Protein AF-A0A7Y3I8P6-F1 (afdb_monomer)

Radius of gyration: 27.83 Å; Cα contacts (8 Å, |Δi|>4): 778; chains: 1; bounding box: 72×34×76 Å

Mean predicted aligned error: 14.12 Å

Solvent-accessible surface area (backbone atoms only — not comparable to full-atom values): 17319 Å² total; per-residue (Å²): 101,71,88,60,53,50,43,43,25,31,32,51,58,46,91,89,56,53,32,40,44,31,41,36,48,46,36,43,28,26,21,22,18,49,45,28,52,56,97,85,56,87,64,34,74,38,82,37,80,82,54,58,78,80,55,34,22,26,47,80,53,64,30,50,43,81,100,54,92,52,64,43,45,94,63,58,51,49,41,100,84,72,44,62,17,52,24,13,37,41,33,40,37,58,44,74,33,79,91,49,99,49,88,66,30,22,27,37,27,40,26,45,51,52,45,76,68,46,82,74,45,65,44,27,31,68,32,92,86,72,52,55,37,36,45,45,22,27,76,42,79,46,102,88,48,76,69,40,81,38,71,60,58,72,90,67,50,70,36,34,60,88,39,77,66,36,47,49,38,38,29,38,33,43,31,38,22,41,45,77,77,51,70,72,95,72,43,49,77,49,78,51,73,47,80,44,57,25,76,39,37,57,66,77,70,68,72,72,56,71,77,79,39,51,42,84,46,64,37,46,51,47,50,45,57,51,98,86,66,50,40,27,34,41,36,42,44,56,69,35,58,23,52,92,36,82,83,50,49,49,50,28,35,43,29,32,50,29,50,60,89,81,45,93,61,72,68,71,74,69,48,75,45,56,52,94,77,61,60,62,50,76,44,68,90,52,58,65,73,39,45,34,34,40,37,41,24,37,21,34,79,51,94,57,61,18,62,67,31,62,29,60,77,23,63,29,98

Structure (mmCIF, N/CA/C/O backbone):
data_AF-A0A7Y3I8P6-F1
#
_entry.id   AF-A0A7Y3I8P6-F1
#
loop_
_atom_site.group_PDB
_atom_site.id
_atom_site.type_symbol
_atom_site.label_atom_id
_atom_site.label_alt_id
_atom_site.label_comp_id
_atom_site.label_asym_id
_atom_site.label_entity_id
_atom_site.label_seq_id
_atom_site.pdbx_PDB_ins_code
_atom_site.Cartn_x
_atom_site.Cartn_y
_atom_site.Cartn_z
_atom_site.occupancy
_atom_site.B_iso_or_equiv
_atom_site.auth_seq_id
_atom_site.auth_comp_id
_atom_site.auth_asym_id
_atom_site.auth_atom_id
_atom_site.pdbx_PDB_model_num
ATOM 1 N N . MET A 1 1 ? 8.654 -12.203 -9.891 1.00 77.62 1 MET A N 1
ATOM 2 C CA . MET A 1 1 ? 9.376 -11.298 -8.977 1.00 77.62 1 MET A CA 1
ATOM 3 C C . MET A 1 1 ? 8.507 -10.106 -8.608 1.00 77.62 1 MET A C 1
ATOM 5 O O . MET A 1 1 ? 7.998 -10.125 -7.506 1.00 77.62 1 MET A O 1
ATOM 9 N N . LEU A 1 2 ? 8.182 -9.170 -9.516 1.00 85.75 2 LEU A N 1
ATOM 10 C CA . LEU A 1 2 ? 7.260 -8.051 -9.206 1.00 85.75 2 LEU A CA 1
ATOM 11 C C . LEU A 1 2 ? 5.937 -8.500 -8.553 1.00 85.75 2 LEU A C 1
ATOM 13 O O . LEU A 1 2 ? 5.559 -7.991 -7.506 1.00 85.75 2 LEU A O 1
ATOM 17 N N . ASP A 1 3 ? 5.272 -9.501 -9.135 1.00 83.19 3 ASP A N 1
ATOM 18 C CA . ASP A 1 3 ? 4.010 -10.064 -8.622 1.00 83.19 3 ASP A CA 1
ATOM 19 C C . ASP A 1 3 ? 4.142 -10.887 -7.331 1.00 83.19 3 ASP A C 1
ATOM 21 O O . ASP A 1 3 ? 3.139 -11.359 -6.798 1.00 83.19 3 ASP A O 1
ATOM 25 N N . THR A 1 4 ? 5.370 -11.093 -6.865 1.00 85.56 4 THR A N 1
ATOM 26 C CA . THR A 1 4 ? 5.702 -11.831 -5.645 1.00 85.56 4 THR A CA 1
ATOM 27 C C . THR A 1 4 ? 6.079 -10.853 -4.537 1.00 85.56 4 THR A C 1
ATOM 29 O O . THR A 1 4 ? 5.504 -10.923 -3.458 1.00 85.56 4 THR A O 1
ATOM 32 N N . ASP A 1 5 ? 6.963 -9.898 -4.834 1.00 92.19 5 ASP A N 1
ATOM 33 C CA . ASP A 1 5 ? 7.516 -8.959 -3.857 1.00 92.19 5 ASP A CA 1
ATOM 34 C C . ASP A 1 5 ? 6.556 -7.796 -3.562 1.00 92.19 5 ASP A C 1
ATOM 36 O O . ASP A 1 5 ? 6.336 -7.447 -2.413 1.00 92.19 5 ASP A O 1
ATOM 40 N N . ILE A 1 6 ? 5.937 -7.174 -4.575 1.00 93.19 6 ILE A N 1
ATOM 41 C CA . ILE A 1 6 ? 5.072 -5.995 -4.349 1.00 93.19 6 ILE A CA 1
ATOM 42 C C . ILE A 1 6 ? 3.898 -6.292 -3.400 1.00 93.19 6 ILE A C 1
ATOM 44 O O . ILE A 1 6 ? 3.569 -5.430 -2.585 1.00 93.19 6 ILE A O 1
ATOM 48 N N . PRO A 1 7 ? 3.244 -7.470 -3.450 1.00 90.00 7 PRO A N 1
ATOM 49 C CA . PRO A 1 7 ? 2.211 -7.807 -2.477 1.00 90.00 7 PRO A CA 1
ATOM 50 C C . PRO A 1 7 ? 2.677 -7.838 -1.016 1.00 90.00 7 PRO A C 1
ATOM 52 O O . PRO A 1 7 ? 1.816 -7.722 -0.143 1.00 90.00 7 PRO A O 1
ATOM 55 N N . THR A 1 8 ? 3.979 -7.996 -0.740 1.00 88.31 8 THR A N 1
ATOM 56 C CA . THR A 1 8 ? 4.518 -8.014 0.631 1.00 88.31 8 THR A CA 1
ATOM 57 C C . THR A 1 8 ? 4.741 -6.617 1.191 1.00 88.31 8 THR A C 1
ATOM 59 O O . THR A 1 8 ? 4.765 -6.477 2.410 1.00 88.31 8 THR A O 1
ATOM 62 N N . LEU A 1 9 ? 4.819 -5.590 0.332 1.00 91.44 9 LEU A N 1
ATOM 63 C CA . LEU A 1 9 ? 4.997 -4.182 0.698 1.00 91.44 9 LEU A CA 1
ATOM 64 C C . LEU A 1 9 ? 4.243 -3.826 1.966 1.00 91.44 9 LEU A C 1
ATOM 66 O O . LEU A 1 9 ? 3.017 -3.858 1.951 1.00 91.44 9 LEU A O 1
ATOM 70 N N . GLY A 1 10 ? 4.967 -3.419 3.007 1.00 87.31 10 GLY A N 1
ATOM 71 C CA . GLY A 1 10 ? 4.408 -3.068 4.307 1.00 87.31 10 GLY A CA 1
ATOM 72 C C . GLY A 1 10 ? 4.400 -4.196 5.343 1.00 87.31 10 GLY A C 1
ATOM 73 O O . GLY A 1 10 ? 3.884 -3.988 6.438 1.00 87.31 10 GLY A O 1
ATOM 74 N N . SER A 1 11 ? 4.955 -5.373 5.041 1.00 86.81 11 SER A N 1
ATOM 75 C CA . SER A 1 11 ? 5.190 -6.430 6.033 1.00 86.81 11 SER A CA 1
ATOM 76 C C . SER A 1 11 ? 6.356 -6.083 6.962 1.00 86.81 11 SER A C 1
ATOM 78 O O . SER A 1 11 ? 7.333 -5.470 6.534 1.00 86.81 11 SER A O 1
ATOM 80 N N . GLY A 1 12 ? 6.251 -6.482 8.235 1.00 80.06 12 GLY A N 1
ATOM 81 C CA . GLY A 1 12 ? 7.347 -6.400 9.213 1.00 80.06 12 GLY A CA 1
ATOM 82 C C . GLY A 1 12 ? 7.867 -4.988 9.514 1.00 80.06 12 GLY A C 1
ATOM 83 O O . GLY A 1 12 ? 8.986 -4.832 9.996 1.00 80.06 12 GLY A O 1
ATOM 84 N N . LEU A 1 13 ? 7.082 -3.944 9.230 1.00 86.25 13 LEU A N 1
ATOM 85 C CA . LEU A 1 13 ? 7.485 -2.562 9.496 1.00 86.25 13 LEU A CA 1
ATOM 86 C C . LEU A 1 13 ? 7.521 -2.264 11.000 1.00 86.25 13 LEU A C 1
ATOM 88 O O . LEU A 1 13 ? 6.612 -2.638 11.743 1.00 86.25 13 LEU A O 1
ATOM 92 N N . VAL A 1 14 ? 8.527 -1.505 11.435 1.00 82.06 14 VAL A N 1
ATOM 93 C CA . VAL A 1 14 ? 8.534 -0.892 12.776 1.00 82.06 14 VAL A CA 1
ATOM 94 C C . VAL A 1 14 ? 7.717 0.411 12.786 1.00 82.06 14 VAL A C 1
ATOM 96 O O . VAL A 1 14 ? 7.446 0.969 11.715 1.00 82.06 14 VAL A O 1
ATOM 99 N N . PRO A 1 15 ? 7.335 0.950 13.965 1.00 81.44 15 PRO A N 1
ATOM 100 C CA . PRO A 1 15 ? 6.605 2.212 14.040 1.00 81.44 15 PRO A CA 1
ATOM 101 C C . PRO A 1 15 ? 7.266 3.328 13.221 1.00 81.44 15 PRO A C 1
ATOM 103 O O . PRO A 1 15 ? 8.484 3.501 13.236 1.00 81.44 15 PRO A O 1
ATOM 106 N N . ASN A 1 16 ? 6.439 4.095 12.508 1.00 80.81 16 ASN A N 1
ATOM 107 C CA . ASN A 1 16 ? 6.818 5.187 11.601 1.00 80.81 16 ASN A CA 1
ATOM 108 C C . ASN A 1 16 ? 7.583 4.793 10.325 1.00 80.81 16 ASN A C 1
ATOM 110 O O . ASN A 1 16 ? 7.679 5.632 9.420 1.00 80.81 16 ASN A O 1
ATOM 114 N N . GLN A 1 17 ? 8.057 3.552 10.175 1.00 87.81 17 GLN A N 1
ATOM 115 C CA . GLN A 1 17 ? 8.656 3.108 8.916 1.00 87.81 17 GLN A CA 1
ATOM 116 C C . GLN A 1 17 ? 7.582 3.121 7.808 1.00 87.81 17 GLN A C 1
ATOM 118 O O . GLN A 1 17 ? 6.479 2.612 8.011 1.00 87.81 17 GLN A O 1
ATOM 123 N N . PRO A 1 18 ? 7.822 3.773 6.656 1.00 89.12 18 PRO A N 1
ATOM 124 C CA . PRO A 1 18 ? 6.827 3.857 5.589 1.00 89.12 18 PRO A CA 1
ATOM 125 C C . PRO A 1 18 ? 6.776 2.567 4.769 1.00 89.12 18 PRO A C 1
ATOM 127 O O . PRO A 1 18 ? 7.821 2.008 4.454 1.00 89.12 18 PRO A O 1
ATOM 130 N N . GLY A 1 19 ? 5.582 2.149 4.338 1.00 92.12 19 GLY A N 1
ATOM 131 C CA . GLY A 1 19 ? 5.442 1.068 3.356 1.00 92.12 19 GLY A CA 1
ATOM 132 C C . GLY A 1 19 ? 5.966 1.478 1.980 1.00 92.12 19 GLY A C 1
ATOM 133 O O . GLY A 1 19 ? 6.832 0.812 1.430 1.00 92.12 19 GLY A O 1
ATOM 134 N N . VAL A 1 20 ? 5.508 2.610 1.439 1.00 94.25 20 VAL A N 1
ATOM 135 C CA . VAL A 1 20 ? 6.032 3.176 0.183 1.00 94.25 20 VAL A CA 1
ATOM 136 C C . VAL A 1 20 ? 7.160 4.162 0.487 1.00 94.25 20 VAL A C 1
ATOM 138 O O . VAL A 1 20 ? 6.966 5.120 1.232 1.00 94.25 20 VAL A O 1
ATOM 141 N N . VAL A 1 21 ? 8.327 3.961 -0.127 1.00 95.81 21 VAL A N 1
ATOM 142 C CA . VAL A 1 21 ? 9.485 4.863 -0.015 1.00 95.81 21 VAL A CA 1
ATOM 143 C C . VAL A 1 21 ? 9.524 5.860 -1.170 1.00 95.81 21 VAL A C 1
ATOM 145 O O . VAL A 1 21 ? 9.781 7.044 -0.952 1.00 95.81 21 VAL A O 1
ATOM 148 N N . TYR A 1 22 ? 9.266 5.394 -2.393 1.00 97.62 22 TYR A N 1
ATOM 149 C CA . TYR A 1 22 ? 9.265 6.221 -3.598 1.00 97.62 22 TYR A CA 1
ATOM 150 C C . TYR A 1 22 ? 8.375 5.609 -4.683 1.00 97.62 22 TYR A C 1
ATOM 152 O O . TYR A 1 22 ? 8.407 4.400 -4.894 1.00 97.62 22 TYR A O 1
ATOM 160 N N . ALA A 1 23 ? 7.611 6.427 -5.399 1.00 97.44 23 ALA A N 1
ATOM 161 C CA . ALA A 1 23 ? 6.731 5.996 -6.480 1.00 97.44 23 ALA A CA 1
ATOM 162 C C . ALA A 1 23 ? 6.770 6.997 -7.642 1.00 97.44 23 ALA A C 1
ATOM 164 O O . ALA A 1 23 ? 6.470 8.177 -7.469 1.00 97.44 23 ALA A O 1
ATOM 165 N N . ALA A 1 24 ? 7.128 6.519 -8.833 1.00 97.56 24 ALA A N 1
ATOM 166 C CA . ALA A 1 24 ? 7.215 7.288 -10.071 1.00 97.56 24 ALA A CA 1
ATOM 167 C C . ALA A 1 24 ? 6.945 6.403 -11.299 1.00 97.56 24 ALA A C 1
ATOM 169 O O . ALA A 1 24 ? 6.966 5.178 -11.208 1.00 97.56 24 ALA A O 1
ATOM 170 N N . ASP A 1 25 ? 6.759 7.022 -12.465 1.00 96.06 25 ASP A N 1
ATOM 171 C CA . ASP A 1 25 ? 6.370 6.366 -13.727 1.00 96.06 25 ASP A CA 1
ATOM 172 C C . ASP A 1 25 ? 7.245 5.173 -14.158 1.00 96.06 25 ASP A C 1
ATOM 174 O O . ASP A 1 25 ? 6.809 4.330 -14.947 1.00 96.06 25 ASP A O 1
ATOM 178 N N . SER A 1 26 ? 8.483 5.095 -13.669 1.00 96.06 26 SER A N 1
ATOM 179 C CA . SER A 1 26 ? 9.441 4.026 -13.969 1.00 96.06 26 SER A CA 1
ATOM 180 C C . SER A 1 26 ? 10.081 3.398 -12.733 1.00 96.06 26 SER A C 1
ATOM 182 O O . SER A 1 26 ? 10.931 2.526 -12.894 1.00 96.06 26 SER A O 1
ATOM 184 N N . THR A 1 27 ? 9.717 3.827 -11.523 1.00 96.69 27 THR A N 1
ATOM 185 C CA . THR A 1 27 ? 10.412 3.429 -10.292 1.00 96.69 27 THR A CA 1
ATOM 186 C C . THR A 1 27 ? 9.428 3.244 -9.147 1.00 96.69 27 THR A C 1
ATOM 188 O O . THR A 1 27 ? 8.595 4.109 -8.888 1.00 96.69 27 THR A O 1
ATOM 191 N N . LEU A 1 28 ? 9.579 2.149 -8.408 1.00 97.69 28 LEU A N 1
ATOM 192 C CA . LEU A 1 28 ? 8.892 1.904 -7.146 1.00 97.69 28 LEU A CA 1
ATOM 193 C C . LEU A 1 28 ? 9.916 1.413 -6.124 1.00 97.69 28 LEU A C 1
ATOM 195 O O . LEU A 1 28 ? 10.565 0.397 -6.358 1.00 97.69 28 LEU A O 1
ATOM 199 N N . ALA A 1 29 ? 10.034 2.115 -5.002 1.00 97.69 29 ALA A N 1
ATOM 200 C CA . ALA A 1 29 ? 10.783 1.690 -3.828 1.00 97.69 29 ALA A CA 1
ATOM 201 C C . ALA A 1 29 ? 9.837 1.575 -2.632 1.00 97.69 29 ALA A C 1
ATOM 203 O O . ALA A 1 29 ? 8.977 2.437 -2.422 1.00 97.69 29 ALA A O 1
ATOM 204 N N . PHE A 1 30 ? 9.986 0.518 -1.847 1.00 96.69 30 PHE A N 1
ATOM 205 C CA . PHE A 1 30 ? 9.100 0.205 -0.736 1.00 96.69 30 PHE A CA 1
ATOM 206 C C . PHE A 1 30 ? 9.815 -0.603 0.342 1.00 96.69 30 PHE A C 1
ATOM 208 O O . PHE A 1 30 ? 10.815 -1.250 0.053 1.00 96.69 30 PHE A O 1
ATOM 215 N N . ASN A 1 31 ? 9.301 -0.569 1.569 1.00 95.56 31 ASN A N 1
ATOM 216 C CA . ASN A 1 31 ? 9.805 -1.406 2.650 1.00 95.56 31 ASN A CA 1
ATOM 217 C C . ASN A 1 31 ? 8.948 -2.657 2.815 1.00 95.56 31 ASN A C 1
ATOM 219 O O . ASN A 1 31 ? 7.714 -2.590 2.780 1.00 95.56 31 ASN A O 1
ATOM 223 N N . ALA A 1 32 ? 9.614 -3.781 3.025 1.00 93.00 32 ALA A N 1
ATOM 224 C CA . ALA A 1 32 ? 9.008 -5.028 3.457 1.00 93.00 32 ALA A CA 1
ATOM 225 C C . ALA A 1 32 ? 10.085 -5.880 4.119 1.00 93.00 32 ALA A C 1
ATOM 227 O O . ALA A 1 32 ? 11.208 -5.911 3.634 1.00 93.00 32 ALA A O 1
ATOM 228 N N . ASP A 1 33 ? 9.716 -6.589 5.175 1.00 89.00 33 ASP A N 1
ATOM 229 C CA . ASP A 1 33 ? 10.487 -7.722 5.682 1.00 89.00 33 ASP A CA 1
ATOM 230 C C . ASP A 1 33 ? 10.238 -8.914 4.746 1.00 89.00 33 ASP A C 1
ATOM 232 O O . ASP A 1 33 ? 9.262 -9.658 4.904 1.00 89.00 33 ASP A O 1
ATOM 236 N N . LEU A 1 34 ? 11.006 -8.981 3.653 1.00 89.19 34 LEU A N 1
ATOM 237 C CA . LEU A 1 34 ? 10.799 -9.959 2.584 1.00 89.19 34 LEU A CA 1
ATOM 238 C C . LEU A 1 34 ? 11.676 -11.188 2.795 1.00 89.19 34 LEU A C 1
ATOM 240 O O . LEU A 1 34 ? 11.170 -12.300 2.638 1.00 89.19 34 LEU A O 1
ATOM 244 N N . VAL A 1 35 ? 12.965 -10.997 3.075 1.00 86.50 35 VAL A N 1
ATOM 245 C CA . VAL A 1 35 ? 13.925 -12.091 3.240 1.00 86.50 35 VAL A CA 1
ATOM 246 C C . VAL A 1 35 ? 14.708 -11.927 4.534 1.00 86.50 35 VAL A C 1
ATOM 248 O O . VAL A 1 35 ? 15.296 -10.880 4.778 1.00 86.50 35 VAL A O 1
ATOM 251 N N . THR A 1 36 ? 14.831 -13.012 5.294 1.00 83.88 36 THR A N 1
ATOM 252 C CA . THR A 1 36 ? 15.694 -13.083 6.474 1.00 83.88 36 THR A CA 1
ATOM 253 C C . THR A 1 36 ? 16.714 -14.212 6.362 1.00 83.88 36 THR A C 1
ATOM 255 O O . THR A 1 36 ? 16.426 -15.285 5.827 1.00 83.88 36 THR A O 1
ATOM 258 N N . ASN A 1 37 ? 17.913 -13.986 6.903 1.00 81.31 37 ASN A N 1
ATOM 259 C CA . ASN A 1 37 ? 18.928 -15.023 7.131 1.00 81.31 37 ASN A CA 1
ATOM 260 C C . ASN A 1 37 ? 19.035 -15.416 8.616 1.00 81.31 37 ASN A C 1
ATOM 262 O O . ASN A 1 37 ? 19.878 -16.232 8.996 1.00 81.31 37 ASN A O 1
ATOM 266 N N . ALA A 1 38 ? 18.186 -14.840 9.474 1.00 76.62 38 ALA A N 1
ATOM 267 C CA . ALA A 1 38 ? 18.172 -15.107 10.902 1.00 76.62 38 ALA A CA 1
ATOM 268 C C . ALA A 1 38 ? 17.206 -16.253 11.235 1.00 76.62 38 ALA A C 1
ATOM 270 O O . ALA A 1 38 ? 16.040 -16.246 10.855 1.00 76.62 38 ALA A O 1
ATOM 271 N N . LEU A 1 39 ? 17.673 -17.234 12.014 1.00 63.50 39 LEU A N 1
ATOM 272 C CA . LEU A 1 39 ? 16.879 -18.415 12.397 1.00 63.50 39 LEU A CA 1
ATOM 273 C C . LEU A 1 39 ? 15.616 -18.108 13.228 1.00 63.50 39 LEU A C 1
ATOM 275 O O . LEU A 1 39 ? 14.759 -18.976 13.352 1.00 63.50 39 LEU A O 1
ATOM 279 N N . ASN A 1 40 ? 15.510 -16.914 13.817 1.00 65.62 40 ASN A N 1
ATOM 280 C CA . ASN A 1 40 ? 14.448 -16.536 14.757 1.00 65.62 40 ASN A CA 1
ATOM 281 C C . ASN A 1 40 ? 13.692 -15.276 14.315 1.00 65.62 40 ASN A C 1
ATOM 283 O O . ASN A 1 40 ? 13.290 -14.475 15.159 1.00 65.62 40 ASN A O 1
ATOM 287 N N . ASP A 1 41 ? 13.521 -15.091 13.012 1.00 65.25 41 ASP A N 1
ATOM 288 C CA . ASP A 1 41 ? 12.768 -13.974 12.453 1.00 65.25 41 ASP A CA 1
ATOM 289 C C . ASP A 1 41 ? 11.466 -14.471 11.795 1.00 65.25 41 ASP A C 1
ATOM 291 O O . ASP A 1 41 ? 11.432 -14.771 10.602 1.00 65.25 41 ASP A O 1
ATOM 295 N N . PRO A 1 42 ? 10.391 -14.661 12.586 1.00 64.75 42 PRO A N 1
ATOM 296 C CA . PRO A 1 42 ? 9.153 -15.273 12.109 1.00 64.75 42 PRO A CA 1
ATOM 297 C C . PRO A 1 42 ? 8.279 -14.323 11.278 1.00 64.75 42 PRO A C 1
ATOM 299 O O . PRO A 1 42 ? 7.231 -14.751 10.795 1.00 64.75 42 PRO A O 1
ATOM 302 N N . PHE A 1 43 ? 8.647 -13.043 11.177 1.00 69.12 43 PHE A N 1
ATOM 303 C CA . PHE A 1 43 ? 7.852 -12.021 10.494 1.00 69.12 43 PHE A CA 1
ATOM 304 C C . PHE A 1 43 ? 8.256 -11.833 9.030 1.00 69.12 43 PHE A C 1
ATOM 306 O O . PHE A 1 43 ? 7.452 -11.314 8.248 1.00 69.12 43 PHE A O 1
ATOM 313 N N . SER A 1 44 ? 9.435 -12.334 8.659 1.00 69.94 44 SER A N 1
ATOM 314 C CA . SER A 1 44 ? 9.898 -12.350 7.282 1.00 69.94 44 SER A CA 1
ATOM 315 C C . SER A 1 44 ? 9.080 -13.286 6.404 1.00 69.94 44 SER A C 1
ATOM 317 O O . SER A 1 44 ? 8.626 -14.354 6.826 1.00 69.94 44 SER A O 1
ATOM 319 N N . VAL A 1 45 ? 8.895 -12.897 5.144 1.00 77.94 45 VAL A N 1
ATOM 320 C CA . VAL A 1 45 ? 8.124 -13.697 4.182 1.00 77.94 45 VAL A CA 1
ATOM 321 C C . VAL A 1 45 ? 8.903 -14.935 3.731 1.00 77.94 45 VAL A C 1
ATOM 323 O O . VAL A 1 45 ? 8.305 -15.995 3.522 1.00 77.94 45 VAL A O 1
ATOM 326 N N . TYR A 1 46 ? 10.224 -14.822 3.588 1.00 82.19 46 TYR A N 1
ATOM 327 C CA . TYR A 1 46 ? 11.105 -15.889 3.129 1.00 82.19 46 TYR A CA 1
ATOM 328 C C . TYR A 1 46 ? 12.330 -16.032 4.031 1.00 82.19 46 TYR A C 1
ATOM 330 O O . TYR A 1 46 ? 12.895 -15.054 4.506 1.00 82.19 46 TYR A O 1
ATOM 338 N N . PHE A 1 47 ? 12.783 -17.271 4.204 1.00 83.75 47 PHE A N 1
ATOM 339 C CA . PHE A 1 47 ? 14.049 -17.575 4.860 1.00 83.75 47 PHE A CA 1
ATOM 340 C C . PHE A 1 47 ? 15.083 -17.991 3.812 1.00 83.75 47 PHE A C 1
ATOM 342 O O . PHE A 1 47 ? 14.870 -18.971 3.094 1.00 83.75 47 PHE A O 1
ATOM 349 N N . ASP A 1 48 ? 16.194 -17.263 3.748 1.00 83.56 48 ASP A N 1
ATOM 350 C CA . ASP A 1 48 ? 17.358 -17.578 2.922 1.00 83.56 48 ASP A CA 1
ATOM 351 C C . ASP A 1 48 ? 18.631 -17.442 3.778 1.00 83.56 48 ASP A C 1
ATOM 353 O O . ASP A 1 48 ? 19.054 -16.323 4.082 1.00 83.56 48 ASP A O 1
ATOM 357 N N . PRO A 1 49 ? 19.259 -18.560 4.192 1.00 84.69 49 PRO A N 1
ATOM 358 C CA . PRO A 1 49 ? 20.445 -18.522 5.043 1.00 84.69 49 PRO A CA 1
ATOM 359 C C . PRO A 1 49 ? 21.663 -17.886 4.356 1.00 84.69 49 PRO A C 1
ATOM 361 O O . PRO A 1 49 ? 22.592 -17.474 5.051 1.00 84.69 49 PRO A O 1
ATOM 364 N N . ASP A 1 50 ? 21.660 -17.788 3.023 1.00 88.19 50 ASP A N 1
ATOM 365 C CA . ASP A 1 50 ? 22.752 -17.223 2.232 1.00 88.19 50 ASP A CA 1
ATOM 366 C C . ASP A 1 50 ? 22.507 -15.744 1.867 1.00 88.19 50 ASP A C 1
ATOM 368 O O . ASP A 1 50 ? 23.365 -15.107 1.244 1.00 88.19 50 ASP A O 1
ATOM 372 N N . ALA A 1 51 ? 21.369 -15.161 2.274 1.00 86.06 51 ALA A N 1
ATOM 373 C CA . ALA A 1 51 ? 21.064 -13.762 1.994 1.00 86.06 51 ALA A CA 1
ATOM 374 C C . ALA A 1 51 ? 22.098 -12.822 2.652 1.00 86.06 51 ALA A C 1
ATOM 376 O O . ALA A 1 51 ? 22.423 -12.976 3.838 1.00 86.06 51 ALA A O 1
ATOM 377 N N . PRO A 1 52 ? 22.620 -11.809 1.932 1.00 88.38 52 PRO A N 1
ATOM 378 C CA . PRO A 1 52 ? 23.592 -10.879 2.496 1.00 88.38 52 PRO A CA 1
ATOM 379 C C . PRO A 1 52 ? 23.024 -10.115 3.697 1.00 88.38 52 PRO A C 1
ATOM 381 O O . PRO A 1 52 ? 21.961 -9.508 3.607 1.00 88.38 52 PRO A O 1
ATOM 384 N N . THR A 1 53 ? 23.771 -10.036 4.803 1.00 83.56 53 THR A N 1
ATOM 385 C CA . THR A 1 53 ? 23.320 -9.362 6.040 1.00 83.56 53 THR A CA 1
ATOM 386 C C . THR A 1 53 ? 22.887 -7.904 5.823 1.00 83.56 53 THR A C 1
ATOM 388 O O . THR A 1 53 ? 21.987 -7.416 6.496 1.00 83.56 53 THR A O 1
ATOM 391 N N . GLY A 1 54 ? 23.490 -7.201 4.858 1.00 84.94 54 GLY A N 1
ATOM 392 C CA . GLY A 1 54 ? 23.117 -5.824 4.508 1.00 84.94 54 GLY A CA 1
ATOM 393 C C . GLY A 1 54 ? 21.829 -5.680 3.686 1.00 84.94 54 GLY A C 1
ATOM 394 O O . GLY A 1 54 ? 21.491 -4.559 3.317 1.00 84.94 54 GLY A O 1
ATOM 395 N N . GLN A 1 55 ? 21.143 -6.779 3.358 1.00 89.44 55 GLN A N 1
ATOM 396 C CA . GLN A 1 55 ? 19.936 -6.810 2.520 1.00 89.44 55 GLN A CA 1
ATOM 397 C C . GLN A 1 55 ? 18.706 -7.404 3.225 1.00 89.44 55 GLN A C 1
ATOM 399 O O . GLN A 1 55 ? 17.654 -7.471 2.607 1.00 89.44 55 GLN A O 1
ATOM 404 N N . VAL A 1 56 ? 18.833 -7.801 4.492 1.00 90.06 56 VAL A N 1
ATOM 405 C CA . VAL A 1 56 ? 17.759 -8.423 5.302 1.00 90.06 56 VAL A CA 1
ATOM 406 C C . VAL A 1 56 ? 17.305 -7.527 6.464 1.00 90.06 56 VAL A C 1
ATOM 408 O O . VAL A 1 56 ? 16.761 -7.987 7.457 1.00 90.06 56 VAL A O 1
ATOM 411 N N . THR A 1 57 ? 17.688 -6.250 6.416 1.00 92.25 57 THR A N 1
ATOM 412 C CA . THR A 1 57 ? 17.331 -5.225 7.405 1.00 92.25 57 THR A CA 1
ATOM 413 C C . THR A 1 57 ? 17.219 -3.868 6.720 1.00 92.25 57 THR A C 1
ATOM 415 O O . THR A 1 57 ? 17.772 -3.660 5.640 1.00 92.25 57 THR A O 1
ATOM 418 N N . SER A 1 58 ? 16.550 -2.908 7.354 1.00 92.81 58 SER A N 1
ATOM 419 C CA . SER A 1 58 ? 16.526 -1.509 6.926 1.00 92.81 58 SER A CA 1
ATOM 420 C C . SER A 1 58 ? 17.950 -0.928 6.855 1.00 92.81 58 SER A C 1
ATOM 422 O O . SER A 1 58 ? 18.766 -1.189 7.745 1.00 92.81 58 SER A O 1
ATOM 424 N N . PRO A 1 59 ? 18.258 -0.047 5.882 1.00 91.94 59 PRO A N 1
ATOM 425 C CA . PRO A 1 59 ? 19.512 0.694 5.847 1.00 91.94 59 PRO A CA 1
ATOM 426 C C . PRO A 1 59 ? 19.744 1.462 7.148 1.00 91.94 59 PRO A C 1
ATOM 428 O O . PRO A 1 59 ? 18.868 2.181 7.638 1.00 91.94 59 PRO A O 1
ATOM 431 N N . SER A 1 60 ? 20.957 1.340 7.682 1.00 89.25 60 SER A N 1
ATOM 432 C CA . SER A 1 60 ? 21.403 2.026 8.899 1.00 89.25 60 SER A CA 1
ATOM 433 C C . SER A 1 60 ? 21.860 3.469 8.659 1.00 89.25 60 SER A C 1
ATOM 435 O O . SER A 1 60 ? 22.175 4.184 9.607 1.00 89.25 60 SER A O 1
ATOM 437 N N . ALA A 1 61 ? 21.904 3.904 7.400 1.00 90.19 61 ALA A N 1
ATOM 438 C CA . ALA A 1 61 ? 22.220 5.260 6.976 1.00 90.19 61 ALA A CA 1
ATOM 439 C C . ALA A 1 61 ? 21.457 5.587 5.688 1.00 90.19 61 ALA A C 1
ATOM 441 O O . ALA A 1 61 ? 20.993 4.685 4.988 1.00 90.19 61 ALA A O 1
ATOM 442 N N . ALA A 1 62 ? 21.349 6.878 5.370 1.00 94.31 62 ALA A N 1
ATOM 443 C CA . ALA A 1 62 ? 20.709 7.327 4.144 1.00 94.31 62 ALA A CA 1
ATOM 444 C C . ALA A 1 62 ? 21.441 6.779 2.909 1.00 94.31 62 ALA A C 1
ATOM 446 O O . ALA A 1 62 ? 22.641 6.992 2.734 1.00 94.31 62 ALA A O 1
ATOM 447 N N . VAL A 1 63 ? 20.691 6.119 2.034 1.00 95.12 63 VAL A N 1
ATOM 448 C CA . VAL A 1 63 ? 21.121 5.679 0.708 1.00 95.12 63 VAL A CA 1
ATOM 449 C C . VAL A 1 63 ? 20.304 6.413 -0.351 1.00 95.12 63 VAL A C 1
ATOM 451 O O . VAL A 1 63 ? 19.154 6.789 -0.119 1.00 95.12 63 VAL A O 1
ATOM 454 N N . THR A 1 64 ? 20.885 6.648 -1.523 1.00 95.81 64 THR A N 1
ATOM 455 C CA . THR A 1 64 ? 20.132 7.199 -2.656 1.00 95.81 64 THR A CA 1
ATOM 456 C C . THR A 1 64 ? 19.289 6.094 -3.268 1.00 95.81 64 THR A C 1
ATOM 458 O O . THR A 1 64 ? 19.819 5.031 -3.569 1.00 95.81 64 THR A O 1
ATOM 461 N N . VAL A 1 65 ? 18.002 6.350 -3.483 1.00 94.62 65 VAL A N 1
ATOM 462 C CA . VAL A 1 65 ? 17.108 5.461 -4.232 1.00 94.62 65 VAL A CA 1
ATOM 463 C C . VAL A 1 65 ? 17.556 5.470 -5.705 1.00 94.62 65 VAL A C 1
ATOM 465 O O . VAL A 1 65 ? 17.473 6.535 -6.332 1.00 94.62 65 VAL A O 1
ATOM 468 N N . PRO A 1 66 ? 18.063 4.354 -6.278 1.00 94.19 66 PRO A N 1
ATOM 469 C CA . PRO A 1 66 ? 18.520 4.295 -7.666 1.00 94.19 66 PRO A CA 1
ATOM 470 C C . PRO A 1 66 ? 17.594 4.987 -8.685 1.00 94.19 66 PRO A C 1
ATOM 472 O O . PRO A 1 66 ? 16.374 4.942 -8.564 1.00 94.19 66 PRO A O 1
ATOM 475 N N . LEU A 1 67 ? 18.170 5.594 -9.731 1.00 94.38 67 LEU A N 1
ATOM 476 C CA . LEU A 1 67 ? 17.468 6.391 -10.767 1.00 94.38 67 LEU A CA 1
ATOM 477 C C . LEU A 1 67 ? 16.808 7.681 -10.262 1.00 94.38 67 LEU A C 1
ATOM 479 O O . LEU A 1 67 ? 16.085 8.333 -11.013 1.00 94.38 67 LEU A O 1
ATOM 483 N N . THR A 1 68 ? 17.050 8.067 -9.012 1.00 94.06 68 THR A N 1
ATOM 484 C CA . THR A 1 68 ? 16.486 9.279 -8.418 1.00 94.06 68 THR A CA 1
ATOM 485 C C . THR A 1 68 ? 17.567 10.068 -7.679 1.00 94.06 68 THR A C 1
ATOM 487 O O . THR A 1 68 ? 18.684 9.591 -7.480 1.00 94.06 68 THR A O 1
ATOM 490 N N . SER A 1 69 ? 17.226 11.280 -7.248 1.00 93.56 69 SER A N 1
ATOM 491 C CA . SER A 1 69 ? 18.013 12.064 -6.290 1.00 93.56 69 SER A CA 1
ATOM 492 C C . SER A 1 69 ? 17.497 11.946 -4.850 1.00 93.56 69 SER A C 1
ATOM 494 O O . SER A 1 69 ? 17.990 12.647 -3.969 1.00 93.56 69 SER A O 1
ATOM 496 N N . PHE A 1 70 ? 16.489 11.104 -4.597 1.00 94.62 70 PHE A N 1
ATOM 497 C CA . PHE A 1 70 ? 15.875 10.968 -3.282 1.00 94.62 70 PHE A CA 1
ATOM 498 C C . PHE A 1 70 ? 16.729 10.067 -2.385 1.00 94.62 70 PHE A C 1
ATOM 500 O O . PHE A 1 70 ? 17.065 8.944 -2.760 1.00 94.62 70 PHE A O 1
ATOM 507 N N . SER A 1 71 ? 17.072 10.558 -1.195 1.00 93.88 71 SER A N 1
ATOM 508 C CA . SER A 1 71 ? 17.806 9.796 -0.185 1.00 93.88 71 SER A CA 1
ATOM 509 C C . SER A 1 71 ? 16.878 9.323 0.927 1.00 93.88 71 SER A C 1
ATOM 511 O O . SER A 1 71 ? 16.045 10.084 1.418 1.00 93.88 71 SER A O 1
ATOM 513 N N . TRP A 1 72 ? 17.052 8.075 1.353 1.00 93.12 72 TRP A N 1
ATOM 514 C CA . TRP A 1 72 ? 16.264 7.449 2.410 1.00 93.12 72 TRP A CA 1
ATOM 515 C C . TRP A 1 72 ? 17.101 6.401 3.174 1.00 93.12 72 TRP A C 1
ATOM 517 O O . TRP A 1 72 ? 17.946 5.760 2.558 1.00 93.12 72 TRP A O 1
ATOM 527 N N . PRO A 1 73 ? 16.877 6.180 4.483 1.00 92.69 73 PRO A N 1
ATOM 528 C CA . PRO A 1 73 ? 15.982 6.940 5.345 1.00 92.69 73 PRO A CA 1
ATOM 529 C C . PRO A 1 73 ? 16.653 8.222 5.854 1.00 92.69 73 PRO A C 1
ATOM 531 O O . PRO A 1 73 ? 17.873 8.294 5.978 1.00 92.69 73 PRO A O 1
ATOM 534 N N . GLY A 1 74 ? 15.855 9.242 6.184 1.00 86.12 74 GLY A N 1
ATOM 535 C CA . GLY A 1 74 ? 16.370 10.453 6.841 1.00 86.12 74 GLY A CA 1
ATOM 536 C C . GLY A 1 74 ? 16.848 10.196 8.277 1.00 86.12 74 GLY A C 1
ATOM 537 O O . GLY A 1 74 ? 17.714 10.898 8.789 1.00 86.12 74 GLY A O 1
ATOM 538 N N . THR A 1 75 ? 16.304 9.171 8.932 1.00 86.94 75 THR A N 1
ATOM 539 C CA . THR A 1 75 ? 16.749 8.669 10.236 1.00 86.94 75 THR A CA 1
ATOM 540 C C . THR A 1 75 ? 16.665 7.145 10.217 1.00 86.94 75 THR A C 1
ATOM 542 O O . THR A 1 75 ? 15.653 6.627 9.743 1.00 86.94 75 THR A O 1
ATOM 545 N N . PRO A 1 76 ? 17.689 6.416 10.692 1.00 88.50 76 PRO A N 1
ATOM 546 C CA . PRO A 1 76 ? 17.661 4.958 10.703 1.00 88.50 76 PRO A CA 1
ATOM 547 C C . PRO A 1 76 ? 16.488 4.422 11.524 1.00 88.50 76 PRO A C 1
ATOM 549 O O . PRO A 1 76 ? 16.225 4.904 12.626 1.00 88.50 76 PRO A O 1
ATOM 552 N N . PHE A 1 77 ? 15.811 3.404 11.001 1.00 89.25 77 PHE A N 1
ATOM 553 C CA . PHE A 1 77 ? 14.762 2.697 11.727 1.00 89.25 77 PHE A CA 1
ATOM 554 C C . PHE A 1 77 ? 15.372 1.559 12.536 1.00 89.25 77 PHE A C 1
ATOM 556 O O . PHE A 1 77 ? 16.170 0.776 12.015 1.00 89.25 77 PHE A O 1
ATOM 563 N N . THR A 1 78 ? 14.985 1.465 13.805 1.00 84.94 78 THR A N 1
ATOM 564 C CA . THR A 1 78 ? 15.446 0.422 14.720 1.00 84.94 78 THR A CA 1
ATOM 565 C C . THR A 1 78 ? 14.277 -0.334 15.338 1.00 84.94 78 THR A C 1
ATOM 567 O O . THR A 1 78 ? 13.160 0.172 15.439 1.00 84.94 78 THR A O 1
ATOM 570 N N . ASN A 1 79 ? 14.532 -1.573 15.743 1.00 77.62 79 ASN A N 1
ATOM 571 C CA . ASN A 1 79 ? 13.609 -2.367 16.541 1.00 77.62 79 ASN A CA 1
ATOM 572 C C . ASN A 1 79 ? 13.683 -1.978 18.035 1.00 77.62 79 ASN A C 1
ATOM 574 O O . ASN A 1 79 ? 14.516 -1.169 18.451 1.00 77.62 79 ASN A O 1
ATOM 578 N N . GLY A 1 80 ? 12.839 -2.595 18.870 1.00 68.81 80 GLY A N 1
ATOM 579 C CA . GLY A 1 80 ? 12.752 -2.298 20.309 1.00 68.81 80 GLY A CA 1
ATOM 580 C C . GLY A 1 80 ? 14.026 -2.563 21.129 1.00 68.81 80 GLY A C 1
ATOM 581 O O . GLY A 1 80 ? 14.094 -2.148 22.281 1.00 68.81 80 GLY A O 1
ATOM 582 N N . VAL A 1 81 ? 15.041 -3.219 20.552 1.00 72.88 81 VAL A N 1
ATOM 583 C CA . VAL A 1 81 ? 16.354 -3.460 21.181 1.00 72.88 81 VAL A CA 1
ATOM 584 C C . VAL A 1 81 ? 17.478 -2.612 20.566 1.00 72.88 81 VAL A C 1
ATOM 586 O O . VAL A 1 81 ? 18.649 -2.823 20.872 1.00 72.88 81 VAL A O 1
ATOM 589 N N . GLY A 1 82 ? 17.144 -1.646 19.703 1.00 75.38 82 GLY A N 1
ATOM 590 C CA . GLY A 1 82 ? 18.098 -0.700 19.114 1.00 75.38 82 GLY A CA 1
ATOM 591 C C . GLY A 1 82 ? 18.908 -1.236 17.928 1.00 75.38 82 GLY A C 1
ATOM 592 O O . GLY A 1 82 ? 19.838 -0.567 17.485 1.00 75.38 82 GLY A O 1
ATOM 593 N N . SER A 1 83 ? 18.571 -2.415 17.399 1.00 84.19 83 SER A N 1
ATOM 594 C CA . SER A 1 83 ? 19.156 -2.947 16.154 1.00 84.19 83 SE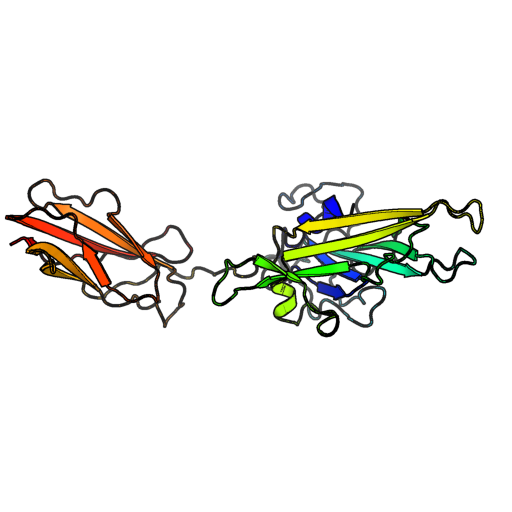R A CA 1
ATOM 595 C C . SER A 1 83 ? 18.388 -2.428 14.933 1.00 84.19 83 SER A C 1
ATOM 597 O O . SER A 1 83 ? 17.240 -2.019 15.108 1.00 84.19 83 SER A O 1
ATOM 599 N N . PRO A 1 84 ? 18.958 -2.439 13.710 1.00 87.50 84 PRO A N 1
ATOM 600 C CA . PRO A 1 84 ? 18.223 -2.075 12.497 1.00 87.50 84 PRO A CA 1
ATOM 601 C C . PRO A 1 84 ? 16.875 -2.801 12.390 1.00 87.50 84 PRO A C 1
ATOM 603 O O . PRO A 1 84 ? 16.764 -3.971 12.761 1.00 87.50 84 PRO A O 1
ATOM 606 N N . ALA A 1 85 ? 15.848 -2.091 11.923 1.00 89.56 85 ALA A N 1
ATOM 607 C CA . ALA A 1 85 ? 14.529 -2.667 11.680 1.00 89.56 85 ALA A CA 1
ATOM 608 C C . ALA A 1 85 ? 14.615 -3.821 10.660 1.00 89.56 85 ALA A C 1
ATOM 610 O O . ALA A 1 85 ? 15.448 -3.740 9.757 1.00 89.56 85 ALA A O 1
ATOM 611 N N . PRO A 1 86 ? 13.780 -4.868 10.774 1.00 87.44 86 PRO A N 1
ATOM 612 C CA . PRO A 1 86 ? 13.873 -6.040 9.903 1.00 87.44 86 PRO A CA 1
ATOM 613 C C . PRO A 1 86 ? 13.470 -5.733 8.455 1.00 87.44 86 PRO A C 1
ATOM 615 O O . PRO A 1 86 ? 14.097 -6.238 7.543 1.00 87.44 86 PRO A O 1
ATOM 618 N N . ALA A 1 87 ? 12.521 -4.821 8.219 1.00 91.56 87 ALA A N 1
ATOM 619 C CA . ALA A 1 87 ? 12.094 -4.501 6.859 1.00 91.56 87 ALA A CA 1
ATOM 620 C C . ALA A 1 87 ? 13.157 -3.734 6.051 1.00 91.56 87 ALA A C 1
ATOM 622 O O . ALA A 1 87 ? 13.434 -2.558 6.323 1.00 91.56 87 ALA A O 1
ATOM 623 N N . GLU A 1 88 ? 13.698 -4.383 5.024 1.00 94.50 88 GLU A N 1
ATOM 624 C CA . GLU A 1 88 ? 14.578 -3.810 4.011 1.00 94.50 88 GLU A CA 1
ATOM 625 C C . GLU A 1 88 ? 13.827 -2.931 2.998 1.00 94.50 88 GLU A C 1
ATOM 627 O O . GLU A 1 88 ? 12.619 -3.058 2.785 1.00 94.50 88 GLU A O 1
ATOM 632 N N . MET A 1 89 ? 14.565 -2.045 2.324 1.00 96.31 89 MET A N 1
ATOM 633 C CA . MET A 1 89 ? 14.044 -1.276 1.196 1.00 96.31 89 MET A CA 1
ATOM 634 C C . MET A 1 89 ? 14.290 -2.026 -0.107 1.00 96.31 89 MET A C 1
ATOM 636 O O . MET A 1 89 ? 15.429 -2.179 -0.543 1.00 96.31 89 MET A O 1
ATOM 640 N N . ILE A 1 90 ? 13.213 -2.434 -0.764 1.00 96.88 90 ILE A N 1
ATOM 641 C CA . ILE A 1 90 ? 13.227 -3.089 -2.069 1.00 96.88 90 ILE A CA 1
ATOM 642 C C . ILE A 1 90 ? 12.842 -2.070 -3.129 1.00 96.88 90 ILE A C 1
ATOM 644 O O . ILE A 1 90 ? 11.884 -1.310 -2.974 1.00 96.88 90 ILE A O 1
ATOM 648 N N . GLN A 1 91 ? 13.564 -2.080 -4.242 1.00 97.00 91 GLN A N 1
ATOM 649 C CA . GLN A 1 91 ? 13.302 -1.206 -5.367 1.00 97.00 91 GLN A CA 1
ATOM 650 C C . GLN A 1 91 ? 13.226 -1.973 -6.680 1.00 97.00 91 GLN A C 1
ATOM 652 O O . GLN A 1 91 ? 14.066 -2.818 -6.978 1.00 97.00 91 GLN A O 1
ATOM 657 N N . TYR A 1 92 ? 12.273 -1.567 -7.513 1.00 98.06 92 TYR A N 1
ATOM 658 C CA . TYR A 1 92 ? 12.216 -1.895 -8.927 1.00 98.06 92 TYR A CA 1
ATOM 659 C C . TYR A 1 92 ? 12.324 -0.632 -9.776 1.00 98.06 92 TYR A C 1
ATOM 661 O O . TYR A 1 92 ? 11.718 0.394 -9.457 1.00 98.06 92 TYR A O 1
ATOM 669 N N . GLY A 1 93 ? 13.082 -0.710 -10.868 1.00 97.44 93 GLY A N 1
ATOM 670 C CA . GLY A 1 93 ? 13.277 0.407 -11.787 1.00 97.44 93 GLY A CA 1
ATOM 671 C C . GLY A 1 93 ? 13.354 -0.040 -13.240 1.00 97.44 93 GLY A C 1
ATOM 672 O O . GLY A 1 93 ? 14.025 -1.023 -13.549 1.00 97.44 93 GLY A O 1
ATOM 673 N N . PHE A 1 94 ? 12.697 0.706 -14.126 1.00 97.69 94 PHE A N 1
ATOM 674 C CA . PHE A 1 94 ? 12.871 0.609 -15.571 1.00 97.69 94 PHE A CA 1
ATOM 675 C C . PHE A 1 94 ? 13.837 1.695 -16.040 1.00 97.69 94 PHE A C 1
ATOM 677 O O . PHE A 1 94 ? 13.567 2.885 -15.875 1.00 97.69 94 PHE A O 1
ATOM 684 N N . TYR A 1 95 ? 14.952 1.300 -16.645 1.00 96.50 95 TYR A N 1
ATOM 685 C CA . TYR A 1 95 ? 15.969 2.219 -17.160 1.00 96.50 95 TYR A CA 1
ATOM 686 C C . TYR A 1 95 ? 16.441 1.777 -18.537 1.00 96.50 95 TYR A C 1
ATOM 688 O O . TYR A 1 95 ? 16.308 0.610 -18.892 1.00 96.50 95 TYR A O 1
ATOM 696 N N . GLN A 1 96 ? 16.935 2.721 -19.335 1.00 96.06 96 GLN A N 1
ATOM 697 C CA . GLN A 1 96 ? 17.334 2.442 -20.711 1.00 96.06 96 GLN A CA 1
ATOM 698 C C . GLN A 1 96 ? 18.446 1.384 -20.750 1.00 96.06 96 GLN A C 1
ATOM 700 O O . GLN A 1 96 ? 19.423 1.477 -20.002 1.00 96.06 96 GLN A O 1
ATOM 705 N N . ASP A 1 97 ? 18.304 0.398 -21.636 1.00 95.56 97 ASP A N 1
ATOM 706 C CA . ASP A 1 97 ? 19.345 -0.586 -21.896 1.00 95.56 97 ASP A CA 1
ATOM 707 C C . ASP A 1 97 ? 20.407 0.026 -22.813 1.00 95.56 97 ASP A C 1
ATOM 709 O O . ASP A 1 97 ? 20.194 0.225 -24.004 1.00 95.56 97 ASP A O 1
ATOM 713 N N . THR A 1 98 ? 21.574 0.342 -22.257 1.00 92.88 98 THR A N 1
ATOM 714 C CA . THR A 1 98 ? 22.707 0.882 -23.023 1.00 92.88 98 THR A CA 1
ATOM 715 C C . THR A 1 98 ? 23.586 -0.205 -23.637 1.00 92.88 98 THR A C 1
ATOM 717 O O . THR A 1 98 ? 24.553 0.111 -24.329 1.00 92.88 98 THR A O 1
ATOM 720 N N . SER A 1 99 ? 23.280 -1.485 -23.396 1.00 90.69 99 SER A N 1
ATOM 721 C CA . SER A 1 99 ? 23.999 -2.604 -24.016 1.00 90.69 99 SER A CA 1
ATOM 722 C C . SER A 1 99 ? 23.501 -2.928 -25.426 1.00 90.69 99 SER A C 1
ATOM 724 O O . SER A 1 99 ? 24.154 -3.689 -26.142 1.00 90.69 99 SER A O 1
ATOM 726 N N . THR A 1 100 ? 22.380 -2.333 -25.845 1.00 87.69 100 THR A N 1
ATOM 727 C CA . THR A 1 100 ? 21.815 -2.488 -27.187 1.00 87.69 100 THR A CA 1
ATOM 728 C C . THR A 1 100 ? 21.905 -1.163 -27.958 1.00 87.69 100 THR A C 1
ATOM 730 O O . THR A 1 100 ? 21.994 -0.089 -27.361 1.00 87.69 100 THR A O 1
ATOM 733 N N . PRO A 1 101 ? 21.917 -1.191 -29.304 1.00 85.69 101 PRO A N 1
ATOM 734 C CA . PRO A 1 101 ? 21.925 0.032 -30.110 1.00 85.69 101 PRO A CA 1
ATOM 735 C C . PRO A 1 101 ? 20.569 0.761 -30.114 1.00 85.69 101 PRO A C 1
ATOM 737 O O . PRO A 1 101 ? 20.448 1.818 -30.734 1.00 85.69 101 PRO A O 1
ATOM 740 N N . ARG A 1 102 ? 19.536 0.195 -29.477 1.00 86.31 102 ARG A N 1
ATOM 741 C CA . ARG A 1 102 ? 18.193 0.770 -29.432 1.00 86.31 102 ARG A CA 1
ATOM 742 C C . ARG A 1 102 ? 18.114 1.867 -28.377 1.00 86.31 102 ARG A C 1
ATOM 744 O O . ARG A 1 102 ? 18.643 1.745 -27.279 1.00 86.31 102 ARG A O 1
ATOM 751 N N . THR A 1 103 ? 17.406 2.943 -28.696 1.00 89.94 103 THR A N 1
ATOM 752 C CA . THR A 1 103 ? 17.163 4.044 -27.749 1.00 89.94 103 THR A CA 1
ATOM 753 C C . THR A 1 103 ? 15.842 3.909 -26.997 1.00 89.94 103 THR A C 1
ATOM 755 O O . THR A 1 103 ? 15.603 4.637 -26.037 1.00 89.94 103 THR A O 1
ATOM 758 N N . ASP A 1 104 ? 14.990 2.982 -27.428 1.00 91.69 104 ASP A N 1
ATOM 759 C CA . ASP A 1 104 ? 13.670 2.692 -26.873 1.00 91.69 104 ASP A CA 1
ATOM 760 C C . ASP A 1 104 ? 13.623 1.374 -26.086 1.00 91.69 104 ASP A C 1
ATOM 762 O O . ASP A 1 104 ? 12.537 0.926 -25.716 1.00 91.69 104 ASP A O 1
ATOM 766 N N . ASP A 1 105 ? 14.787 0.772 -25.839 1.00 94.62 105 ASP A N 1
ATOM 767 C CA . ASP A 1 105 ? 14.950 -0.486 -25.120 1.00 94.62 105 ASP A CA 1
ATOM 768 C C . ASP A 1 105 ? 15.308 -0.241 -23.653 1.00 94.62 105 ASP A C 1
ATOM 770 O O . ASP A 1 105 ? 16.056 0.680 -23.315 1.00 94.62 105 ASP A O 1
ATOM 774 N N . TYR A 1 106 ? 14.731 -1.048 -22.772 1.00 97.06 106 TYR A N 1
ATOM 775 C CA . TYR A 1 106 ? 14.762 -0.872 -21.329 1.00 97.06 106 TYR A CA 1
ATOM 776 C C . TYR A 1 106 ? 15.043 -2.194 -20.613 1.00 97.06 106 TYR A C 1
ATOM 778 O O . TYR A 1 106 ? 14.690 -3.290 -21.053 1.00 97.06 106 TYR A O 1
ATOM 786 N N . VAL A 1 107 ? 15.636 -2.052 -19.436 1.00 97.38 107 VAL A N 1
ATOM 787 C CA . VAL A 1 107 ? 15.892 -3.108 -18.465 1.00 97.38 107 VAL A CA 1
ATOM 788 C C . VAL A 1 107 ? 14.987 -2.891 -17.262 1.00 97.38 107 VAL A C 1
ATOM 790 O O . VAL A 1 107 ? 14.839 -1.763 -16.792 1.00 97.38 107 VAL A O 1
ATOM 793 N N . LEU A 1 108 ? 14.412 -3.973 -16.741 1.00 97.69 108 LEU A N 1
ATOM 794 C CA . LEU A 1 108 ? 13.863 -4.003 -15.390 1.00 97.69 108 LEU A CA 1
ATOM 795 C C . LEU A 1 108 ? 14.967 -4.453 -14.434 1.00 97.69 108 LEU A C 1
ATOM 797 O O . LEU A 1 108 ? 15.454 -5.581 -14.544 1.00 97.69 108 LEU A O 1
ATOM 801 N N . GLY A 1 109 ? 15.336 -3.591 -13.494 1.00 97.69 109 GLY A N 1
ATOM 802 C CA . GLY A 1 109 ? 16.239 -3.925 -12.398 1.00 97.69 109 GLY A CA 1
ATOM 803 C C . GLY A 1 109 ? 15.509 -4.103 -11.070 1.00 97.69 109 GLY A C 1
ATOM 804 O O . GLY A 1 109 ? 14.469 -3.476 -10.844 1.00 97.69 109 GLY A O 1
ATOM 805 N N . ARG A 1 110 ? 16.092 -4.916 -10.182 1.00 96.69 110 ARG A N 1
ATOM 806 C CA . ARG A 1 110 ? 15.759 -4.995 -8.751 1.00 96.69 110 ARG A CA 1
ATOM 807 C C . ARG A 1 110 ? 16.970 -4.601 -7.905 1.00 96.69 110 ARG A C 1
ATOM 809 O O . ARG A 1 110 ? 18.088 -4.986 -8.223 1.00 96.69 110 ARG A O 1
ATOM 816 N N . SER A 1 111 ? 16.757 -3.803 -6.870 1.00 95.62 111 SER A N 1
ATOM 817 C CA . SER A 1 111 ? 17.786 -3.366 -5.922 1.00 95.62 111 SER A CA 1
ATOM 818 C C . SER A 1 111 ? 17.255 -3.521 -4.502 1.00 95.62 111 SER A C 1
ATOM 820 O O . SER A 1 111 ? 16.047 -3.429 -4.275 1.00 95.62 111 SER A O 1
ATOM 822 N N . VAL A 1 112 ? 18.158 -3.765 -3.556 1.00 96.12 112 VAL A N 1
ATOM 823 C CA . VAL A 1 112 ? 17.860 -3.771 -2.120 1.00 96.12 112 VAL A CA 1
ATOM 824 C C . VAL A 1 112 ? 18.772 -2.774 -1.419 1.00 96.12 112 VAL A C 1
ATOM 826 O O . VAL A 1 112 ? 19.978 -2.755 -1.672 1.00 96.12 112 VAL A O 1
ATOM 829 N N . ASN A 1 113 ? 18.213 -1.940 -0.544 1.00 95.50 113 ASN A N 1
ATOM 830 C CA . ASN A 1 113 ? 18.944 -0.998 0.304 1.00 95.50 113 ASN A CA 1
ATOM 831 C C . ASN A 1 113 ? 19.896 -0.068 -0.466 1.00 95.50 113 ASN A C 1
ATOM 833 O O . ASN A 1 113 ? 20.997 0.235 -0.012 1.00 95.50 113 ASN A O 1
ATOM 837 N N . GLY A 1 114 ? 19.473 0.385 -1.651 1.00 91.56 114 GLY A N 1
ATOM 838 C CA . GLY A 1 114 ? 20.259 1.297 -2.488 1.00 91.56 114 GLY A CA 1
ATOM 839 C C . GLY A 1 114 ? 21.483 0.657 -3.152 1.00 91.56 114 GLY A C 1
ATOM 840 O O . GLY A 1 114 ? 22.359 1.372 -3.635 1.00 91.56 114 GLY A O 1
ATOM 841 N N . SER A 1 115 ? 21.563 -0.677 -3.188 1.00 93.62 115 SER A N 1
ATOM 842 C CA . SER A 1 115 ? 22.567 -1.394 -3.983 1.00 93.62 115 SER A CA 1
ATOM 843 C C . SER A 1 115 ? 22.383 -1.157 -5.487 1.00 93.62 115 SER A C 1
ATOM 845 O O . SER A 1 115 ? 21.361 -0.636 -5.948 1.00 93.62 115 SER A O 1
ATOM 847 N N . ASN A 1 116 ? 23.383 -1.545 -6.279 1.00 91.44 116 ASN A N 1
ATOM 848 C CA . ASN A 1 116 ? 23.248 -1.540 -7.734 1.00 91.44 116 ASN A CA 1
ATOM 849 C C . ASN A 1 116 ? 22.109 -2.465 -8.178 1.00 91.44 116 ASN A C 1
ATOM 851 O O . ASN A 1 116 ? 21.789 -3.440 -7.505 1.00 91.44 116 ASN A O 1
ATOM 855 N N . PHE A 1 117 ? 21.516 -2.163 -9.332 1.00 95.06 117 PHE A N 1
ATOM 856 C CA . PHE A 1 117 ? 20.476 -3.013 -9.891 1.00 95.06 117 PHE A CA 1
ATOM 857 C C . PHE A 1 117 ? 21.019 -4.355 -10.371 1.00 95.06 117 PHE A C 1
ATOM 859 O O . PHE A 1 117 ? 21.883 -4.402 -11.249 1.00 95.06 117 PHE A O 1
ATOM 866 N N . ASP A 1 118 ? 20.397 -5.423 -9.885 1.00 94.38 118 ASP A N 1
ATOM 867 C CA . ASP A 1 118 ? 20.431 -6.726 -10.525 1.00 94.38 118 ASP A CA 1
ATOM 868 C C . ASP A 1 118 ? 19.406 -6.757 -11.658 1.00 94.38 118 ASP A C 1
ATOM 870 O O . ASP A 1 118 ? 18.251 -6.340 -11.506 1.00 94.38 118 ASP A O 1
ATOM 874 N N . VAL A 1 119 ? 19.829 -7.243 -12.823 1.00 96.06 119 VAL A N 1
ATOM 875 C CA . VAL A 1 119 ? 18.974 -7.313 -14.010 1.00 96.06 119 VAL A CA 1
ATOM 876 C C . VAL A 1 119 ? 17.941 -8.423 -13.843 1.00 96.06 119 VAL A C 1
ATOM 878 O O . VAL A 1 119 ? 18.292 -9.597 -13.765 1.00 96.06 119 VAL A O 1
ATOM 881 N N . VAL A 1 120 ? 16.661 -8.053 -13.862 1.00 95.75 120 VAL A N 1
ATOM 882 C CA . VAL A 1 120 ? 15.530 -8.991 -13.793 1.00 95.75 120 VAL A CA 1
ATOM 883 C C . VAL A 1 120 ? 15.046 -9.365 -15.191 1.00 95.75 120 VAL A C 1
ATOM 885 O O . VAL A 1 120 ? 14.753 -10.528 -15.456 1.00 95.75 120 VAL A O 1
ATOM 888 N N . ALA A 1 121 ? 14.945 -8.384 -16.090 1.00 95.12 121 ALA A N 1
ATOM 889 C CA . ALA A 1 121 ? 14.513 -8.598 -17.470 1.00 95.12 121 ALA A CA 1
ATOM 890 C C . ALA A 1 121 ? 15.090 -7.533 -18.414 1.00 95.12 121 ALA A C 1
ATOM 892 O O . ALA A 1 121 ? 15.337 -6.402 -18.001 1.00 95.12 121 ALA A O 1
ATOM 893 N N . ARG A 1 122 ? 15.275 -7.900 -19.687 1.00 95.62 122 ARG A N 1
ATOM 894 C CA . ARG A 1 122 ? 15.762 -7.047 -20.789 1.00 95.62 122 ARG A CA 1
ATOM 895 C C . ARG A 1 122 ? 14.812 -7.121 -21.983 1.00 95.62 122 ARG A C 1
ATOM 897 O O . ARG A 1 122 ? 13.861 -7.905 -21.948 1.00 95.62 122 ARG A O 1
ATOM 904 N N . ASN A 1 123 ? 15.117 -6.375 -23.046 1.00 95.12 123 ASN A N 1
ATOM 905 C CA . ASN A 1 123 ? 14.315 -6.312 -24.267 1.00 95.12 123 ASN A CA 1
ATOM 906 C C . ASN A 1 123 ? 12.892 -5.822 -23.972 1.00 95.12 123 ASN A C 1
ATOM 908 O O . ASN A 1 123 ? 11.903 -6.412 -24.427 1.00 95.12 123 ASN A O 1
ATOM 912 N N . LEU A 1 124 ? 12.788 -4.791 -23.131 1.00 96.19 124 LEU A N 1
ATOM 913 C CA . LEU A 1 124 ? 11.520 -4.211 -22.709 1.00 96.19 124 LEU A CA 1
ATOM 914 C C . LEU A 1 124 ? 11.325 -2.862 -23.386 1.00 96.19 124 LEU A C 1
ATOM 916 O O . LEU A 1 124 ? 12.221 -2.032 -23.414 1.00 96.19 124 LEU A O 1
ATOM 920 N N . LEU A 1 125 ? 10.122 -2.612 -23.883 1.00 95.69 125 LEU A N 1
ATOM 921 C CA . LEU A 1 125 ? 9.744 -1.345 -24.497 1.00 95.69 125 LEU A CA 1
ATOM 922 C C . LEU A 1 125 ? 8.607 -0.719 -23.682 1.00 95.69 125 LEU A C 1
ATOM 924 O O . LEU A 1 125 ? 7.790 -1.426 -23.079 1.00 95.69 125 LEU A O 1
ATOM 928 N N . LYS A 1 126 ? 8.507 0.615 -23.706 1.00 95.25 126 LYS A N 1
ATOM 929 C CA . LYS A 1 126 ? 7.353 1.337 -23.133 1.00 95.25 126 LYS A CA 1
ATOM 930 C C . LYS A 1 126 ? 6.033 0.873 -23.756 1.00 95.25 126 LYS A C 1
ATOM 932 O O . LYS A 1 126 ? 6.071 0.512 -24.927 1.00 95.25 126 LYS A O 1
ATOM 937 N N . PRO A 1 127 ? 4.889 0.920 -23.055 1.00 94.25 127 PRO A N 1
ATOM 938 C CA . PRO A 1 127 ? 3.563 0.626 -23.614 1.00 94.25 127 PRO A CA 1
ATOM 939 C C . PRO A 1 127 ? 3.248 1.372 -24.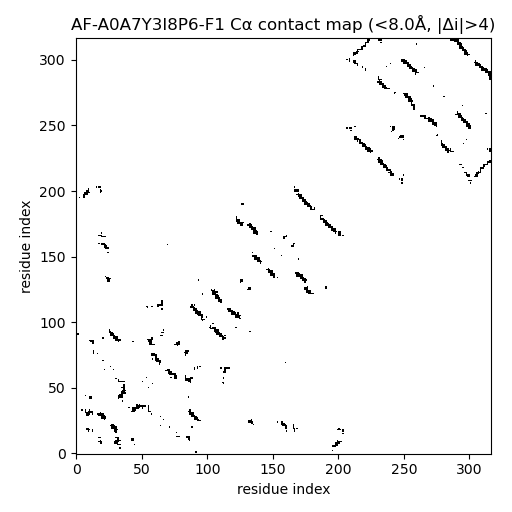918 1.00 94.25 127 PRO A C 1
ATOM 941 O O . PRO A 1 127 ? 3.699 2.500 -25.127 1.00 94.25 127 PRO A O 1
ATOM 944 N N . SER A 1 128 ? 2.471 0.754 -25.812 1.00 91.06 128 SER A N 1
ATOM 945 C CA . SER A 1 128 ? 2.185 1.335 -27.139 1.00 91.06 128 SER A CA 1
ATOM 946 C C . SER A 1 128 ? 1.268 2.561 -27.085 1.00 91.06 128 SER A C 1
ATOM 948 O O . SER A 1 128 ? 1.348 3.441 -27.939 1.00 91.06 128 SER A O 1
ATOM 950 N N . ASN A 1 129 ? 0.427 2.639 -26.056 1.00 87.44 129 ASN A N 1
ATOM 951 C CA . ASN A 1 129 ? -0.540 3.711 -25.829 1.00 87.44 129 ASN A CA 1
ATOM 952 C C . ASN A 1 129 ? 0.060 4.978 -25.183 1.00 87.44 129 ASN A C 1
ATOM 954 O O . ASN A 1 129 ? -0.678 5.920 -24.905 1.00 87.44 129 ASN A O 1
ATOM 958 N N . GLY A 1 130 ? 1.376 5.007 -24.944 1.00 85.94 130 GLY A N 1
ATOM 959 C CA . GLY A 1 130 ? 2.070 6.121 -24.291 1.00 85.94 130 GLY A CA 1
ATOM 960 C C . GLY A 1 130 ? 1.944 6.140 -22.765 1.00 85.94 130 GLY A C 1
ATOM 961 O O . GLY A 1 130 ? 2.429 7.081 -22.137 1.00 85.94 130 GLY A O 1
ATOM 962 N N . ASP A 1 131 ? 1.332 5.115 -22.163 1.00 90.06 131 ASP A N 1
ATOM 963 C CA . ASP A 1 131 ? 1.264 4.972 -20.709 1.00 90.06 131 ASP A CA 1
ATOM 964 C C . ASP A 1 131 ? 2.667 4.806 -20.092 1.00 90.06 131 ASP A C 1
ATOM 966 O O . ASP A 1 131 ? 3.578 4.265 -20.731 1.00 90.06 131 ASP A O 1
ATOM 970 N N . PRO A 1 132 ? 2.859 5.229 -18.828 1.00 94.88 132 PRO A N 1
ATOM 971 C CA . PRO A 1 132 ? 4.083 4.934 -18.096 1.00 94.88 132 PRO A CA 1
ATOM 972 C C . PRO A 1 132 ? 4.222 3.430 -17.822 1.00 94.88 132 PRO A C 1
ATOM 974 O O . PRO A 1 132 ? 3.245 2.677 -17.865 1.00 94.88 132 PRO A O 1
ATOM 977 N N . PHE A 1 133 ? 5.440 2.993 -17.482 1.00 96.62 133 PHE A N 1
ATOM 978 C CA . PHE A 1 133 ? 5.674 1.612 -17.056 1.00 96.62 133 PHE A CA 1
ATOM 979 C C . PHE A 1 133 ? 4.896 1.279 -15.785 1.00 96.62 133 PHE A C 1
ATOM 981 O O . PHE A 1 133 ? 4.372 0.174 -15.658 1.00 96.62 133 PHE A O 1
ATOM 988 N N . MET A 1 134 ? 4.816 2.233 -14.857 1.00 97.31 134 MET A N 1
ATOM 989 C CA . MET A 1 134 ? 4.117 2.104 -13.586 1.00 97.31 134 MET A CA 1
ATOM 990 C C . MET A 1 134 ? 3.052 3.190 -13.456 1.00 97.31 134 MET A C 1
ATOM 992 O O . MET A 1 134 ? 3.343 4.380 -13.533 1.00 97.31 134 MET A O 1
ATOM 996 N N . ARG A 1 135 ? 1.806 2.777 -13.216 1.00 96.62 135 ARG A N 1
ATOM 997 C CA . ARG A 1 135 ? 0.696 3.667 -12.853 1.00 96.62 135 ARG A CA 1
ATOM 998 C C . ARG A 1 135 ? 0.191 3.291 -11.468 1.00 96.62 135 ARG A C 1
ATOM 1000 O O . ARG A 1 135 ? -0.175 2.139 -11.248 1.00 96.62 135 ARG A O 1
ATOM 1007 N N . PHE A 1 136 ? 0.142 4.248 -10.550 1.00 96.19 136 PHE A N 1
ATOM 1008 C CA . PHE A 1 136 ? -0.271 4.009 -9.165 1.00 96.19 136 PHE A CA 1
ATOM 1009 C C . PHE A 1 136 ? -1.746 4.310 -8.960 1.00 96.19 136 PHE A C 1
ATOM 1011 O O . PHE A 1 136 ? -2.320 5.149 -9.652 1.00 96.19 136 PHE A O 1
ATOM 1018 N N . PHE A 1 137 ? -2.355 3.614 -8.006 1.00 94.44 137 PHE A N 1
ATOM 1019 C CA . PHE A 1 137 ? -3.776 3.721 -7.723 1.00 94.44 137 PHE A CA 1
ATOM 1020 C C . PHE A 1 137 ? -4.044 3.879 -6.228 1.00 94.44 137 PHE A C 1
ATOM 1022 O O . PHE A 1 137 ? -3.367 3.262 -5.405 1.00 94.44 137 PHE A O 1
ATOM 1029 N N . ILE A 1 138 ? -5.075 4.655 -5.904 1.00 90.25 138 ILE A N 1
ATOM 1030 C CA . ILE A 1 138 ? -5.600 4.895 -4.554 1.00 90.25 138 ILE A CA 1
ATOM 1031 C C . ILE A 1 138 ? -7.087 4.543 -4.511 1.00 90.25 138 ILE A C 1
ATOM 1033 O O . ILE A 1 138 ? -7.745 4.490 -5.549 1.00 90.25 138 ILE A O 1
ATOM 1037 N N . TYR A 1 139 ? -7.647 4.357 -3.318 1.00 86.19 139 TYR A N 1
ATOM 1038 C CA . TYR A 1 139 ? -9.101 4.384 -3.169 1.00 86.19 139 TYR A CA 1
ATOM 1039 C C . TYR A 1 139 ? -9.594 5.831 -3.199 1.00 86.19 139 TYR A C 1
ATOM 1041 O O . TYR A 1 139 ? -9.149 6.655 -2.402 1.00 86.19 139 TYR A O 1
ATOM 1049 N N . ARG A 1 140 ? -10.521 6.140 -4.107 1.00 81.00 140 ARG A N 1
ATOM 1050 C CA . ARG A 1 140 ? -11.163 7.454 -4.195 1.00 81.00 140 ARG A CA 1
ATOM 1051 C C . ARG A 1 140 ? -12.648 7.315 -3.882 1.00 81.00 140 ARG A C 1
ATOM 1053 O O . ARG A 1 140 ? -13.333 6.477 -4.468 1.00 81.00 140 ARG A O 1
ATOM 1060 N N . ALA A 1 141 ? -13.129 8.134 -2.951 1.00 82.56 141 ALA A N 1
ATOM 1061 C CA . ALA A 1 141 ? -14.553 8.290 -2.687 1.00 82.56 141 ALA A CA 1
ATOM 1062 C C . ALA A 1 141 ? -15.170 9.225 -3.734 1.00 82.56 141 ALA A C 1
ATOM 1064 O O . ALA A 1 141 ? -14.577 10.244 -4.098 1.00 82.56 141 ALA A O 1
ATOM 1065 N N . PHE A 1 142 ? -16.367 8.887 -4.201 1.00 76.50 142 PHE A N 1
ATOM 1066 C CA . PHE A 1 142 ? -17.111 9.680 -5.172 1.00 76.50 142 PHE A CA 1
ATOM 1067 C C . PHE A 1 142 ? -18.466 10.074 -4.566 1.00 76.50 142 PHE A C 1
ATOM 1069 O O . PHE A 1 142 ? -19.089 9.235 -3.920 1.00 76.50 142 PHE A O 1
ATOM 1076 N N . PRO A 1 143 ? -18.971 11.306 -4.784 1.00 76.75 143 PRO A N 1
ATOM 1077 C CA . PRO A 1 143 ? -20.210 11.785 -4.153 1.00 76.75 143 PRO A CA 1
ATOM 1078 C C . PRO A 1 143 ? -21.463 10.938 -4.420 1.00 76.75 143 PRO A C 1
ATOM 1080 O O . PRO A 1 143 ? -22.465 11.078 -3.725 1.00 76.75 143 PRO A O 1
ATOM 1083 N N . SER A 1 144 ? -21.453 10.097 -5.455 1.00 84.00 144 SER A N 1
ATOM 1084 C CA . SER A 1 144 ? -22.613 9.291 -5.859 1.00 84.00 144 SER A CA 1
ATOM 1085 C C . SER A 1 144 ? -22.219 7.920 -6.414 1.00 84.00 144 SER A C 1
ATOM 1087 O O . SER A 1 144 ? -22.953 7.341 -7.209 1.00 84.00 144 SER A O 1
ATOM 1089 N N . ALA A 1 145 ? -21.048 7.405 -6.033 1.00 77.69 145 ALA A N 1
ATOM 1090 C CA . ALA A 1 145 ? -20.602 6.069 -6.418 1.00 77.69 145 ALA A CA 1
ATOM 1091 C C . ALA A 1 145 ? -19.783 5.425 -5.287 1.00 77.69 145 ALA A C 1
ATOM 1093 O O . ALA A 1 145 ? -19.200 6.150 -4.476 1.00 77.69 145 ALA A O 1
ATOM 1094 N N . PRO A 1 146 ? -19.722 4.080 -5.223 1.00 78.94 146 PRO A N 1
ATOM 1095 C CA . PRO A 1 146 ? -18.877 3.388 -4.262 1.00 78.94 146 PRO A CA 1
ATOM 1096 C C . PRO A 1 146 ? -17.426 3.854 -4.357 1.00 78.94 146 PRO A C 1
ATOM 1098 O O . PRO A 1 146 ? -16.925 4.157 -5.444 1.00 78.94 146 PRO A O 1
ATOM 1101 N N . THR A 1 147 ? -16.738 3.858 -3.217 1.00 79.62 147 THR A N 1
ATOM 1102 C CA . THR A 1 147 ? -15.285 4.003 -3.195 1.00 79.62 147 THR A CA 1
ATOM 1103 C C . THR A 1 147 ? -14.673 2.932 -4.087 1.00 79.62 147 THR A C 1
ATOM 1105 O O . THR A 1 147 ? -14.914 1.739 -3.903 1.00 79.62 147 THR A O 1
ATOM 1108 N N . GLN A 1 148 ? -13.882 3.364 -5.058 1.00 86.56 148 GLN A N 1
ATOM 1109 C CA . GLN A 1 148 ? -13.256 2.476 -6.027 1.00 86.56 148 GLN A CA 1
ATOM 1110 C C . GLN A 1 148 ? -11.795 2.850 -6.217 1.00 86.56 148 GLN A C 1
ATOM 1112 O O . GLN A 1 148 ? -11.349 3.941 -5.855 1.00 86.56 148 GLN A O 1
ATOM 1117 N N . LEU A 1 149 ? -11.047 1.901 -6.764 1.00 88.50 149 LEU A N 1
ATOM 1118 C CA . LEU A 1 149 ? -9.652 2.094 -7.100 1.00 88.50 149 LEU A CA 1
ATOM 1119 C C . LEU A 1 149 ? -9.550 3.027 -8.317 1.00 88.50 149 LEU A C 1
ATOM 1121 O O . LEU A 1 149 ? -10.087 2.718 -9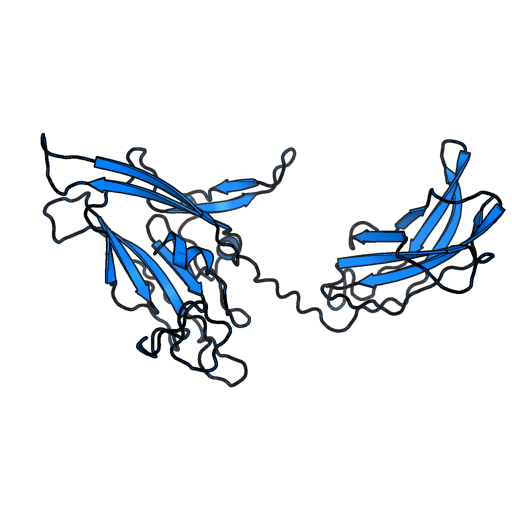.378 1.00 88.50 149 LEU A O 1
ATOM 1125 N N . ASP A 1 150 ? -8.848 4.143 -8.163 1.00 90.75 150 ASP A N 1
ATOM 1126 C CA . ASP A 1 150 ? -8.650 5.157 -9.200 1.00 90.75 150 ASP A CA 1
ATOM 1127 C C . ASP A 1 150 ? -7.166 5.524 -9.317 1.00 90.75 150 ASP A C 1
ATOM 1129 O O . ASP A 1 150 ? -6.404 5.420 -8.352 1.00 90.75 150 ASP A O 1
ATOM 1133 N N . SER A 1 151 ? -6.732 5.908 -10.516 1.00 93.31 151 SER A N 1
ATOM 1134 C CA . SER A 1 151 ? -5.325 6.205 -10.782 1.00 93.31 151 SER A CA 1
ATOM 1135 C C . SER A 1 151 ? -4.903 7.559 -10.218 1.00 93.31 151 SER A C 1
ATOM 1137 O O . SER A 1 151 ? -5.642 8.542 -10.287 1.00 93.31 151 SER A O 1
ATOM 1139 N N . ILE A 1 152 ? -3.672 7.631 -9.721 1.00 91.94 152 ILE A N 1
ATOM 1140 C CA . ILE A 1 152 ? -2.999 8.895 -9.424 1.00 91.94 152 ILE A CA 1
ATOM 1141 C C . ILE A 1 152 ? -2.589 9.538 -10.753 1.00 91.94 152 ILE A C 1
ATOM 1143 O O . ILE A 1 152 ? -2.043 8.871 -11.635 1.00 91.94 152 ILE A O 1
ATOM 1147 N N . ALA A 1 153 ? -2.863 10.835 -10.904 1.00 89.69 153 ALA A N 1
ATOM 1148 C CA . ALA A 1 153 ? -2.461 11.588 -12.085 1.00 89.69 153 ALA A CA 1
ATOM 1149 C C . ALA A 1 153 ? -0.928 11.669 -12.180 1.00 89.69 153 ALA A C 1
ATOM 1151 O O . ALA A 1 153 ? -0.255 11.892 -11.175 1.00 89.69 153 ALA A 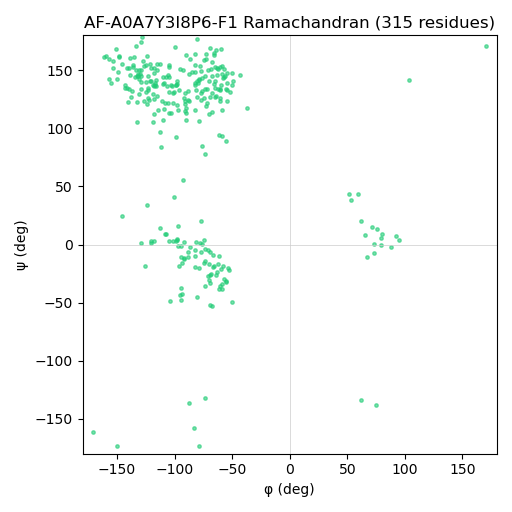O 1
ATOM 1152 N N . SER A 1 154 ? -0.372 11.555 -13.389 1.00 84.44 154 SER A N 1
ATOM 1153 C CA . SER A 1 154 ? 1.086 11.589 -13.600 1.00 84.44 154 SER A CA 1
ATOM 1154 C C . SER A 1 154 ? 1.735 12.882 -13.099 1.00 84.44 154 SER A C 1
ATOM 1156 O O . SER A 1 154 ? 2.827 12.839 -12.553 1.00 84.44 154 SER A O 1
ATOM 1158 N N . GLY A 1 155 ? 1.039 14.022 -13.188 1.00 88.62 155 GLY A N 1
ATOM 1159 C CA . GLY A 1 155 ? 1.519 15.304 -12.653 1.00 88.62 155 GLY A CA 1
ATOM 1160 C C . GLY A 1 155 ? 1.636 15.367 -11.123 1.00 88.62 155 GLY A C 1
ATOM 1161 O O . GLY A 1 155 ? 2.170 16.339 -10.600 1.00 88.62 155 GLY A O 1
ATOM 1162 N N . THR A 1 156 ? 1.131 14.363 -10.403 1.00 92.06 156 THR A N 1
ATOM 1163 C CA . THR A 1 156 ? 1.289 14.211 -8.948 1.00 92.06 156 THR A CA 1
ATOM 1164 C C . THR A 1 156 ? 2.511 13.359 -8.585 1.00 92.06 156 THR A C 1
ATOM 1166 O O . THR A 1 156 ? 2.901 13.322 -7.424 1.00 92.06 156 THR A O 1
ATOM 1169 N N . LEU A 1 157 ? 3.115 12.669 -9.557 1.00 95.62 157 LEU A N 1
ATOM 1170 C CA . LEU A 1 157 ? 4.317 11.862 -9.367 1.00 95.62 157 LEU A CA 1
ATOM 1171 C C . LEU A 1 157 ? 5.574 12.708 -9.670 1.00 95.62 157 LEU A C 1
ATOM 1173 O O . LEU A 1 157 ? 5.522 13.599 -10.520 1.00 95.62 157 LEU A O 1
ATOM 1177 N N . PRO A 1 158 ? 6.722 12.429 -9.026 1.00 96.94 158 PRO A N 1
ATOM 1178 C CA . PRO A 1 158 ? 6.947 11.353 -8.064 1.00 96.94 158 PRO A CA 1
ATOM 1179 C C . PRO A 1 158 ? 6.374 11.648 -6.670 1.00 96.94 158 PRO A C 1
ATOM 1181 O O . PRO A 1 158 ? 6.361 12.792 -6.229 1.00 96.94 158 PRO A O 1
ATOM 1184 N N . LEU A 1 159 ? 5.972 10.593 -5.962 1.00 95.06 159 LEU A N 1
ATOM 1185 C CA . LEU A 1 159 ? 5.675 10.622 -4.527 1.00 95.06 159 LEU A CA 1
ATOM 1186 C C . LEU A 1 159 ? 6.811 9.942 -3.760 1.00 95.06 159 LEU A C 1
ATOM 1188 O O . LEU A 1 159 ? 7.391 8.968 -4.238 1.00 95.06 159 LEU A O 1
ATOM 1192 N N . ASN A 1 160 ? 7.117 10.422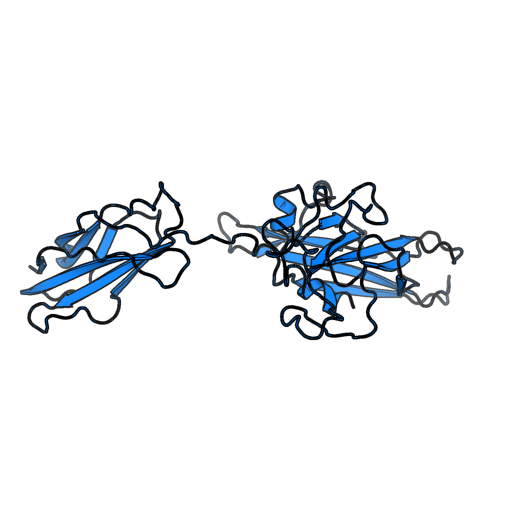 -2.563 1.00 93.88 160 ASN A N 1
ATOM 1193 C CA . ASN A 1 160 ? 8.127 9.856 -1.677 1.00 93.88 160 ASN A CA 1
ATOM 1194 C C . ASN A 1 160 ? 7.580 9.631 -0.259 1.00 93.88 160 ASN A C 1
ATOM 1196 O O . ASN A 1 160 ? 6.458 10.012 0.056 1.00 93.88 160 ASN A O 1
ATOM 1200 N N . ALA A 1 161 ? 8.382 9.008 0.606 1.00 88.19 161 ALA A N 1
ATOM 1201 C CA . ALA A 1 161 ? 8.015 8.663 1.983 1.00 88.19 161 ALA A CA 1
ATOM 1202 C C . ALA A 1 161 ? 7.494 9.833 2.846 1.00 88.19 161 ALA A C 1
ATOM 1204 O O . ALA A 1 161 ? 6.847 9.582 3.864 1.00 88.19 161 ALA A O 1
ATOM 1205 N N . ASN A 1 162 ? 7.789 11.083 2.472 1.00 83.19 162 ASN A N 1
ATOM 1206 C CA . ASN A 1 162 ? 7.316 12.275 3.178 1.00 83.19 162 ASN A CA 1
ATOM 1207 C C . ASN A 1 162 ? 5.947 12.769 2.679 1.00 83.19 162 ASN A C 1
ATOM 1209 O O . ASN A 1 162 ? 5.346 13.634 3.312 1.00 83.19 162 ASN A O 1
ATOM 1213 N N . ASP A 1 163 ? 5.442 12.239 1.563 1.00 84.00 163 ASP A N 1
ATOM 1214 C CA . ASP A 1 163 ? 4.153 12.624 1.000 1.00 84.00 163 ASP A CA 1
ATOM 1215 C C . ASP A 1 163 ? 3.025 11.786 1.610 1.00 84.00 163 ASP A C 1
ATOM 1217 O O . ASP A 1 163 ? 2.998 10.562 1.480 1.00 84.00 163 ASP A O 1
ATOM 1221 N N . PHE A 1 164 ? 2.020 12.439 2.202 1.00 77.94 164 PHE A N 1
ATOM 1222 C CA . PHE A 1 164 ? 0.847 11.755 2.774 1.00 77.94 164 PHE A CA 1
ATOM 1223 C C . PHE A 1 164 ? 0.124 10.854 1.761 1.00 77.94 164 PHE A C 1
ATOM 1225 O O . PHE A 1 164 ? -0.416 9.804 2.111 1.00 77.94 164 PHE A O 1
ATOM 1232 N N . LEU A 1 165 ? 0.134 11.243 0.482 1.00 82.00 165 LEU A N 1
ATOM 1233 C CA . LEU A 1 165 ? -0.499 10.474 -0.584 1.00 82.00 165 LEU A CA 1
ATOM 1234 C C . LEU A 1 165 ? 0.227 9.148 -0.868 1.00 82.00 165 LEU A C 1
ATOM 1236 O O . LEU A 1 165 ? -0.422 8.201 -1.310 1.00 82.00 165 LEU A O 1
ATOM 1240 N N . ALA A 1 166 ? 1.532 9.045 -0.586 1.00 86.06 166 ALA A N 1
ATOM 1241 C CA . ALA A 1 166 ? 2.290 7.808 -0.782 1.00 86.06 166 ALA A CA 1
ATOM 1242 C C . ALA A 1 166 ? 1.722 6.658 0.066 1.00 86.06 166 ALA A C 1
ATOM 1244 O O . ALA A 1 166 ? 1.626 5.526 -0.403 1.00 86.06 166 ALA A O 1
ATOM 1245 N N . ASP A 1 167 ? 1.246 6.964 1.275 1.00 80.50 167 ASP A N 1
ATOM 1246 C CA . ASP A 1 167 ? 0.623 5.988 2.176 1.00 80.50 167 ASP A CA 1
ATOM 1247 C C . ASP A 1 167 ? -0.794 5.571 1.740 1.00 80.50 167 ASP A C 1
ATOM 1249 O O . ASP A 1 167 ? -1.345 4.563 2.181 1.00 80.50 167 ASP A O 1
ATOM 1253 N N . SER A 1 168 ? -1.401 6.324 0.820 1.00 85.38 168 SER A N 1
ATOM 1254 C CA . SER A 1 168 ? -2.719 6.018 0.254 1.00 85.38 168 SER A CA 1
ATOM 1255 C C . SER A 1 168 ? -2.655 5.114 -0.978 1.00 85.38 168 SER A C 1
ATOM 1257 O O . SER A 1 168 ? -3.703 4.680 -1.459 1.00 85.38 168 SER A O 1
ATOM 1259 N N . ILE A 1 169 ? -1.461 4.806 -1.499 1.00 91.00 169 ILE A N 1
ATOM 1260 C CA . ILE A 1 169 ? -1.296 3.906 -2.647 1.00 91.00 169 ILE A CA 1
ATOM 1261 C C . ILE A 1 169 ? -1.754 2.493 -2.260 1.00 91.00 169 ILE A C 1
ATOM 1263 O O . ILE A 1 169 ? -1.458 1.996 -1.177 1.00 91.00 169 ILE A O 1
ATOM 1267 N N . ARG A 1 170 ? -2.532 1.849 -3.133 1.00 89.75 170 ARG A N 1
ATOM 1268 C CA . ARG A 1 170 ? -3.128 0.516 -2.910 1.00 89.75 170 ARG A CA 1
ATOM 1269 C C . ARG A 1 170 ? -2.810 -0.482 -4.007 1.00 89.75 170 ARG A C 1
ATOM 1271 O O . ARG A 1 170 ? -2.953 -1.687 -3.809 1.00 89.75 170 ARG A O 1
ATOM 1278 N N . ALA A 1 171 ? -2.398 -0.006 -5.173 1.00 93.31 171 ALA A N 1
ATOM 1279 C CA . ALA A 1 171 ? -1.978 -0.866 -6.260 1.00 93.31 171 ALA A CA 1
ATOM 1280 C C . ALA A 1 171 ? -1.053 -0.125 -7.221 1.00 93.31 171 ALA A C 1
ATOM 1282 O O . ALA A 1 171 ? -1.073 1.105 -7.320 1.00 93.31 171 ALA A O 1
ATOM 1283 N N . VAL A 1 172 ? -0.302 -0.905 -7.986 1.00 96.12 172 VAL A N 1
ATOM 1284 C CA . VAL A 1 172 ? 0.440 -0.442 -9.154 1.00 96.12 172 VAL A CA 1
ATOM 1285 C C . VAL A 1 172 ? 0.030 -1.280 -10.353 1.00 96.12 172 VAL A C 1
ATOM 1287 O O . VAL A 1 172 ? -0.027 -2.506 -10.285 1.00 96.12 172 VAL A O 1
ATOM 1290 N N . ARG A 1 173 ? -0.288 -0.627 -11.467 1.00 96.50 173 ARG A N 1
ATOM 1291 C CA . ARG A 1 173 ? -0.371 -1.289 -12.764 1.00 96.50 173 ARG A CA 1
ATOM 1292 C C . ARG A 1 173 ? 0.987 -1.194 -13.427 1.00 96.50 173 ARG A C 1
ATOM 1294 O O . ARG A 1 173 ? 1.466 -0.087 -13.657 1.00 96.50 173 ARG A O 1
ATOM 1301 N N . VAL A 1 174 ? 1.564 -2.347 -13.734 1.00 96.69 174 VAL A N 1
ATOM 1302 C CA . VAL A 1 174 ? 2.795 -2.458 -14.507 1.00 96.69 174 VAL A CA 1
ATOM 1303 C C . VAL A 1 174 ? 2.427 -2.833 -15.935 1.00 96.69 174 VAL A C 1
ATOM 1305 O O . VAL A 1 174 ? 1.769 -3.852 -16.156 1.00 96.69 174 VAL A O 1
ATOM 1308 N N . SER A 1 175 ? 2.830 -2.005 -16.892 1.00 95.94 175 SER A N 1
ATOM 1309 C CA . SER A 1 175 ? 2.576 -2.206 -18.319 1.00 95.94 175 SER A CA 1
ATOM 1310 C C . SER A 1 175 ? 3.898 -2.214 -19.070 1.00 95.94 175 SER A C 1
ATOM 1312 O O . SER A 1 175 ? 4.684 -1.278 -18.947 1.00 95.94 175 SER A O 1
ATOM 1314 N N . ILE A 1 176 ? 4.146 -3.259 -19.853 1.00 95.75 176 ILE A N 1
ATOM 1315 C CA . ILE A 1 176 ? 5.378 -3.418 -20.628 1.00 95.75 176 ILE A CA 1
ATOM 1316 C C . ILE A 1 176 ? 5.070 -4.024 -21.991 1.00 95.75 176 ILE A C 1
ATOM 1318 O O . ILE A 1 176 ? 4.143 -4.821 -22.151 1.00 95.75 176 ILE A O 1
ATOM 1322 N N . ARG A 1 177 ? 5.912 -3.703 -22.966 1.00 96.56 177 ARG A N 1
ATOM 1323 C CA . ARG A 1 177 ? 6.075 -4.507 -24.174 1.00 96.56 177 ARG A CA 1
ATOM 1324 C C . ARG A 1 177 ? 7.384 -5.280 -24.072 1.00 96.56 177 ARG A C 1
ATOM 1326 O O . ARG A 1 177 ? 8.353 -4.761 -23.535 1.00 96.56 177 ARG A O 1
ATOM 1333 N N . SER A 1 178 ? 7.418 -6.503 -24.579 1.00 94.94 178 SER A N 1
ATOM 1334 C CA . SER A 1 178 ? 8.631 -7.314 -24.694 1.00 94.94 178 SER A CA 1
ATOM 1335 C C . SER A 1 178 ? 8.916 -7.593 -26.163 1.00 94.94 178 SER A C 1
ATOM 1337 O O . SER A 1 178 ? 7.985 -7.877 -26.921 1.00 94.94 178 SER A O 1
ATOM 1339 N N . THR A 1 179 ? 10.184 -7.492 -26.560 1.00 93.88 179 THR A N 1
ATOM 1340 C CA . THR A 1 179 ? 10.654 -7.777 -27.920 1.00 93.88 179 THR A CA 1
ATOM 1341 C C . THR A 1 179 ? 11.599 -8.979 -27.955 1.00 93.88 179 THR A C 1
ATOM 1343 O O . THR A 1 179 ? 12.261 -9.303 -26.970 1.00 93.88 179 THR A O 1
ATOM 1346 N N . ASN A 1 180 ? 11.692 -9.642 -29.109 1.00 92.50 180 ASN A N 1
ATOM 1347 C CA . ASN A 1 180 ? 12.677 -10.696 -29.372 1.00 92.50 180 ASN A CA 1
ATOM 1348 C C . ASN A 1 180 ? 14.108 -10.164 -29.607 1.00 92.50 180 ASN A C 1
ATOM 1350 O O . ASN A 1 180 ? 14.995 -10.950 -29.935 1.00 92.50 180 ASN A O 1
ATOM 1354 N N . GLY A 1 181 ? 14.333 -8.851 -29.476 1.00 87.81 181 GLY A N 1
ATOM 1355 C CA . GLY A 1 181 ? 15.642 -8.203 -29.631 1.00 87.81 181 GLY A CA 1
ATOM 1356 C C . GLY A 1 181 ? 16.070 -7.978 -31.086 1.00 87.81 181 GLY A C 1
ATOM 1357 O O . GLY A 1 181 ? 17.136 -7.418 -31.334 1.00 87.81 181 GLY A O 1
ATOM 1358 N N . LEU A 1 182 ? 15.246 -8.387 -32.057 1.00 89.62 182 LEU A N 1
ATOM 1359 C CA . LEU A 1 182 ? 15.467 -8.121 -33.478 1.00 89.62 182 LEU A CA 1
ATOM 1360 C C . LEU A 1 182 ? 14.808 -6.793 -33.889 1.00 89.62 182 LEU A C 1
ATOM 1362 O O . LEU A 1 182 ? 13.957 -6.255 -33.181 1.00 89.62 182 LEU A O 1
ATOM 1366 N N . MET A 1 183 ? 15.209 -6.253 -35.040 1.00 85.12 183 MET A N 1
ATOM 1367 C CA . MET A 1 183 ? 14.676 -5.007 -35.605 1.00 85.12 183 MET A CA 1
ATOM 1368 C C . MET A 1 183 ? 14.087 -5.246 -37.002 1.00 85.12 183 MET A C 1
ATOM 1370 O O . MET A 1 183 ? 14.501 -6.160 -37.714 1.00 85.12 183 MET A O 1
ATOM 1374 N N . GLY A 1 184 ? 13.149 -4.394 -37.423 1.00 87.50 184 GLY A N 1
ATOM 1375 C CA . GLY A 1 184 ? 12.587 -4.425 -38.775 1.00 87.50 184 GLY A CA 1
ATOM 1376 C C . GLY A 1 184 ? 11.602 -5.576 -38.995 1.00 87.50 184 GLY A C 1
ATOM 1377 O O . GLY A 1 184 ? 10.767 -5.860 -38.145 1.00 87.50 184 GLY A O 1
ATOM 1378 N N . ALA A 1 185 ? 11.672 -6.239 -40.153 1.00 91.81 185 ALA A N 1
ATOM 1379 C CA . ALA A 1 185 ? 10.699 -7.268 -40.547 1.00 91.81 185 ALA A CA 1
ATOM 1380 C C . ALA A 1 185 ? 10.676 -8.501 -39.616 1.00 91.81 185 ALA A C 1
ATOM 1382 O O . ALA A 1 185 ? 9.656 -9.192 -39.519 1.00 91.81 185 ALA A O 1
ATOM 1383 N N . ASP A 1 186 ? 11.772 -8.752 -38.899 1.00 93.31 186 ASP A N 1
ATOM 1384 C CA . ASP A 1 186 ? 11.918 -9.876 -37.969 1.00 93.31 186 ASP A CA 1
ATOM 1385 C C . ASP A 1 186 ? 11.574 -9.508 -36.517 1.00 93.31 186 ASP A C 1
ATOM 1387 O O . ASP A 1 186 ? 11.596 -10.366 -35.629 1.00 93.31 186 ASP A O 1
ATOM 1391 N N . GLU A 1 187 ? 11.212 -8.247 -36.266 1.00 93.38 187 GLU A N 1
ATOM 1392 C CA . GLU A 1 187 ? 10.811 -7.781 -34.945 1.00 93.38 187 GLU A CA 1
ATOM 1393 C C . GLU A 1 187 ? 9.481 -8.418 -34.533 1.00 93.38 187 GLU A C 1
ATOM 1395 O O . GLU A 1 187 ? 8.497 -8.447 -35.283 1.00 93.38 187 GLU A O 1
ATOM 1400 N N . ARG A 1 188 ? 9.452 -8.963 -33.318 1.00 95.62 188 ARG A N 1
ATOM 1401 C CA . ARG A 1 188 ? 8.244 -9.517 -32.705 1.00 95.62 188 ARG A CA 1
ATOM 1402 C C . ARG A 1 188 ? 8.069 -8.870 -31.346 1.00 95.62 188 ARG A C 1
ATOM 1404 O O . ARG A 1 188 ? 8.969 -8.951 -30.518 1.00 95.62 188 ARG A O 1
ATOM 1411 N N . ILE A 1 189 ? 6.908 -8.254 -31.129 1.00 95.50 189 ILE A N 1
ATOM 1412 C CA . ILE A 1 189 ? 6.576 -7.540 -29.895 1.00 95.50 189 ILE A CA 1
ATOM 1413 C C . ILE A 1 189 ? 5.301 -8.129 -29.301 1.00 95.50 189 ILE A C 1
ATOM 1415 O O . ILE A 1 189 ? 4.321 -8.341 -30.012 1.00 95.50 189 ILE A O 1
ATOM 1419 N N . THR A 1 190 ? 5.309 -8.359 -27.991 1.00 95.19 190 THR A N 1
ATOM 1420 C CA . THR A 1 190 ? 4.114 -8.698 -27.207 1.00 95.19 190 THR A CA 1
ATOM 1421 C C . THR A 1 190 ? 3.905 -7.648 -26.127 1.00 95.19 190 THR A C 1
ATOM 1423 O O . THR A 1 190 ? 4.871 -7.184 -25.530 1.00 95.19 190 THR A O 1
ATOM 1426 N N . GLU A 1 191 ? 2.657 -7.265 -25.868 1.00 94.94 191 GLU A N 1
ATOM 1427 C CA . GLU A 1 191 ? 2.300 -6.305 -24.820 1.00 94.94 191 GLU A CA 1
ATOM 1428 C C . GLU A 1 191 ? 1.594 -7.010 -23.665 1.00 94.94 191 GLU A C 1
ATOM 1430 O O . GLU A 1 191 ? 0.755 -7.885 -23.880 1.00 94.94 191 GLU A O 1
ATOM 1435 N N . MET A 1 192 ? 1.926 -6.622 -22.436 1.00 92.56 192 MET A N 1
ATOM 1436 C CA . MET A 1 192 ? 1.265 -7.105 -21.232 1.00 92.56 192 MET A CA 1
ATOM 1437 C C . MET A 1 192 ? 1.044 -5.966 -20.243 1.00 92.56 192 MET A C 1
ATOM 1439 O O . MET A 1 192 ? 1.859 -5.054 -20.108 1.00 92.56 192 MET A O 1
ATOM 1443 N N . SER A 1 193 ? -0.061 -6.048 -19.511 1.00 94.38 193 SER A N 1
ATOM 1444 C CA . SER A 1 193 ? -0.367 -5.132 -18.421 1.00 94.38 193 SER A CA 1
ATOM 1445 C C . SER A 1 193 ? -0.969 -5.911 -17.266 1.00 94.38 193 SER A C 1
ATOM 1447 O O . SER A 1 193 ? -1.851 -6.748 -17.469 1.00 94.38 193 SER A O 1
ATOM 1449 N N . ARG A 1 194 ? -0.492 -5.646 -16.050 1.00 92.62 194 ARG A N 1
ATOM 1450 C CA . ARG A 1 194 ? -0.969 -6.313 -14.841 1.00 92.62 194 ARG A CA 1
ATOM 1451 C C . ARG A 1 194 ? -1.144 -5.315 -13.712 1.00 92.62 194 ARG A C 1
ATOM 1453 O O . ARG A 1 194 ? -0.262 -4.508 -13.444 1.00 92.62 194 ARG A O 1
ATOM 1460 N N . LEU A 1 195 ? -2.294 -5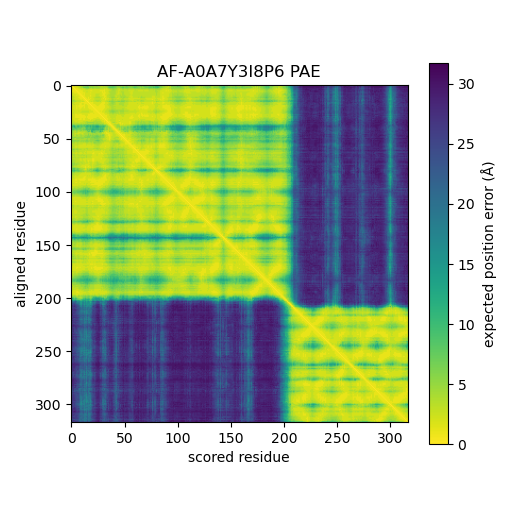.382 -13.046 1.00 94.00 195 LEU A N 1
ATOM 1461 C CA . LEU A 1 195 ? -2.545 -4.663 -11.802 1.00 94.00 195 LEU A CA 1
ATOM 1462 C C . LEU A 1 195 ? -2.095 -5.533 -10.624 1.00 94.00 195 LEU A C 1
ATOM 1464 O O . LEU A 1 195 ? -2.563 -6.661 -10.475 1.00 94.00 195 LEU A O 1
ATOM 1468 N N . ILE A 1 196 ? -1.209 -4.992 -9.795 1.00 94.19 196 ILE A N 1
ATOM 1469 C CA . ILE A 1 196 ? -0.644 -5.645 -8.618 1.00 94.19 196 ILE A CA 1
ATOM 1470 C C . ILE A 1 196 ? -1.121 -4.880 -7.388 1.00 94.19 196 ILE A C 1
ATOM 1472 O O . ILE A 1 196 ? -0.820 -3.697 -7.223 1.00 94.19 196 ILE A O 1
ATOM 1476 N N . THR A 1 197 ? -1.902 -5.541 -6.538 1.00 90.25 197 THR A N 1
ATOM 1477 C CA . THR A 1 197 ? -2.433 -4.953 -5.302 1.00 90.25 197 THR A CA 1
ATOM 1478 C C . THR A 1 197 ? -1.399 -5.010 -4.184 1.00 90.25 197 THR A C 1
ATOM 1480 O O . THR A 1 197 ? -0.793 -6.059 -3.967 1.00 90.25 197 THR A O 1
ATOM 1483 N N . MET A 1 198 ? -1.269 -3.926 -3.430 1.00 88.31 198 MET A N 1
ATOM 1484 C CA . MET A 1 198 ? -0.389 -3.812 -2.268 1.00 88.31 198 MET A CA 1
ATOM 1485 C C . MET A 1 198 ? -1.228 -4.038 -1.012 1.00 88.31 198 MET A C 1
ATOM 1487 O O . MET A 1 198 ? -1.887 -3.125 -0.518 1.00 88.31 198 MET A O 1
ATOM 1491 N N . LYS A 1 199 ? -1.281 -5.287 -0.542 1.00 75.25 199 LYS A N 1
ATOM 1492 C CA . LYS A 1 199 ? -2.257 -5.701 0.477 1.00 75.25 199 LYS A CA 1
ATOM 1493 C C . LYS A 1 199 ? -1.985 -5.105 1.856 1.00 75.25 199 LYS A C 1
ATOM 1495 O O . LYS A 1 199 ? -2.939 -4.844 2.577 1.00 75.25 199 LYS A O 1
ATOM 1500 N N . ASN A 1 200 ? -0.717 -4.856 2.178 1.00 65.56 200 ASN A N 1
ATOM 1501 C CA . ASN A 1 200 ? -0.311 -4.300 3.469 1.00 65.56 200 ASN A CA 1
ATOM 1502 C C . ASN A 1 200 ? -0.080 -2.769 3.399 1.00 65.56 200 ASN A C 1
ATOM 1504 O O . ASN A 1 200 ? 0.321 -2.155 4.386 1.00 65.56 200 ASN A O 1
ATOM 1508 N N . ALA A 1 201 ? -0.348 -2.123 2.252 1.00 64.25 201 ALA A N 1
ATOM 1509 C CA . ALA A 1 201 ? -0.179 -0.678 2.096 1.00 64.25 201 ALA A CA 1
ATOM 1510 C C . ALA A 1 201 ? -1.253 0.113 2.854 1.00 64.25 201 ALA A C 1
ATOM 1512 O O . ALA A 1 201 ? -2.449 -0.166 2.737 1.00 64.25 201 ALA A O 1
ATOM 1513 N N . GLY A 1 202 ? -0.831 1.149 3.582 1.00 54.72 202 GLY A N 1
ATOM 1514 C CA . GLY A 1 202 ? -1.732 2.003 4.353 1.00 54.72 202 GLY A CA 1
ATOM 1515 C C . GLY A 1 202 ? -2.244 1.391 5.656 1.00 54.72 202 GLY A C 1
ATOM 1516 O O . GLY A 1 202 ? -3.151 1.958 6.253 1.00 54.72 202 GLY A O 1
ATOM 1517 N N . MET A 1 203 ? -1.654 0.287 6.137 1.00 54.78 203 MET A N 1
ATOM 1518 C CA . MET A 1 203 ? -1.860 -0.211 7.512 1.00 54.78 203 MET A CA 1
ATOM 1519 C C . MET A 1 203 ? -1.064 0.602 8.556 1.00 54.78 203 MET A C 1
ATOM 1521 O O . MET A 1 203 ? -0.796 0.133 9.656 1.00 54.78 203 MET A O 1
ATOM 1525 N N . ARG A 1 204 ? -0.662 1.831 8.199 1.00 48.06 204 ARG A N 1
ATOM 1526 C C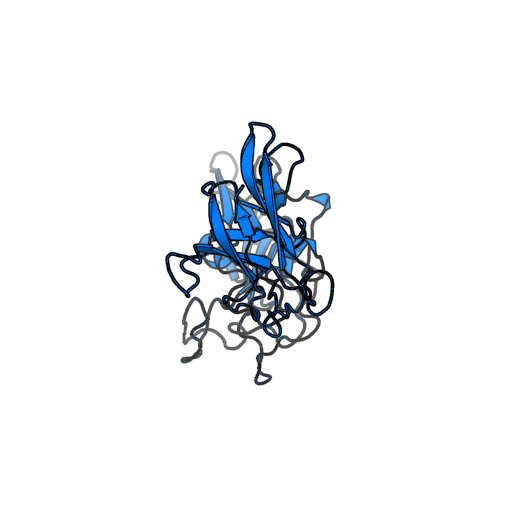A . ARG A 1 204 ? 0.128 2.756 9.021 1.00 48.06 204 ARG A CA 1
ATOM 1527 C C . ARG A 1 204 ? -0.637 3.332 10.206 1.00 48.06 204 ARG A C 1
ATOM 1529 O O . ARG A 1 204 ? -0.000 3.807 11.143 1.00 48.06 204 ARG A O 1
ATOM 1536 N N . THR A 1 205 ? -1.964 3.250 10.215 1.00 43.88 205 THR A N 1
ATOM 1537 C CA . THR A 1 205 ? -2.735 3.393 11.448 1.00 43.88 205 THR A CA 1
ATOM 1538 C C . THR A 1 205 ? -2.566 2.126 12.278 1.00 43.88 205 THR A C 1
ATOM 1540 O O . THR A 1 205 ? -3.464 1.300 12.419 1.00 43.88 205 THR A O 1
ATOM 1543 N N . LEU A 1 206 ? -1.408 2.036 12.933 1.00 42.53 206 LEU A N 1
ATOM 1544 C CA . LEU A 1 206 ? -1.456 1.750 14.355 1.00 42.53 206 LEU A CA 1
ATOM 1545 C C . LEU A 1 206 ? -2.358 2.843 14.942 1.00 42.53 206 LEU A C 1
ATOM 1547 O O . LEU A 1 206 ? -1.880 3.915 15.304 1.00 42.53 206 LEU A O 1
ATOM 1551 N N . ASN A 1 207 ? -3.672 2.604 14.992 1.00 46.09 207 ASN A N 1
ATOM 1552 C CA . ASN A 1 207 ? -4.406 3.135 16.122 1.00 46.09 207 ASN A CA 1
ATOM 1553 C C . ASN A 1 207 ? -3.739 2.414 17.290 1.00 46.09 207 ASN A C 1
ATOM 1555 O O . ASN A 1 207 ? -3.995 1.233 17.522 1.00 46.09 207 ASN A O 1
ATOM 1559 N N . THR A 1 208 ? -2.741 3.050 17.904 1.00 48.69 208 THR A N 1
ATOM 1560 C CA . THR A 1 208 ? -2.348 2.681 19.252 1.00 48.69 208 THR A CA 1
ATOM 1561 C C . THR A 1 208 ? -3.613 2.887 20.049 1.00 48.69 208 THR A C 1
ATOM 1563 O O . THR A 1 208 ? -3.924 4.020 20.396 1.00 48.69 208 THR A O 1
ATOM 1566 N N . CYS A 1 209 ? -4.387 1.816 20.199 1.00 57.47 209 CYS A N 1
ATOM 1567 C CA . CYS A 1 209 ? -5.430 1.785 21.194 1.00 57.47 209 CYS A CA 1
ATOM 1568 C C . CYS A 1 209 ? -4.678 2.023 22.489 1.00 57.47 209 CYS A C 1
ATOM 1570 O O . CYS A 1 209 ? -3.718 1.290 22.775 1.00 57.47 209 CYS A O 1
ATOM 1572 N N . GLY A 1 210 ? -4.977 3.144 23.123 1.00 66.06 210 GLY A N 1
ATOM 1573 C CA . GLY A 1 210 ? -4.307 3.523 24.343 1.00 66.06 210 GLY A CA 1
ATOM 1574 C C . GLY A 1 210 ? -4.807 2.659 25.489 1.00 66.06 210 GLY A C 1
ATOM 1575 O O . GLY A 1 210 ? -4.867 1.428 25.392 1.00 66.06 210 GLY A O 1
ATOM 1576 N N . ASP A 1 211 ? -5.153 3.295 26.595 1.00 76.31 211 ASP A N 1
ATOM 1577 C CA . ASP A 1 211 ? -5.846 2.584 27.656 1.00 76.31 211 ASP A CA 1
ATOM 1578 C C . ASP A 1 211 ? -7.296 2.288 27.236 1.00 76.31 211 ASP A C 1
ATOM 1580 O O . ASP A 1 211 ? -7.859 2.898 26.331 1.00 76.31 211 ASP A O 1
ATOM 1584 N N . GLY A 1 212 ? -7.923 1.310 27.895 1.00 80.19 212 GLY A N 1
ATOM 1585 C CA . GLY A 1 212 ? -9.313 0.972 27.593 1.00 80.19 212 GLY A CA 1
ATOM 1586 C C . GLY A 1 212 ? -10.237 2.190 27.769 1.00 80.19 212 GLY A C 1
ATOM 1587 O O . GLY A 1 212 ? -10.068 2.950 28.729 1.00 80.19 212 GLY A O 1
ATOM 1588 N N . PRO A 1 213 ? -11.258 2.347 26.908 1.00 84.94 213 PRO A N 1
ATOM 1589 C CA . PRO A 1 213 ? -12.026 3.580 26.821 1.00 84.94 213 PRO A CA 1
ATOM 1590 C C . PRO A 1 213 ? -12.774 3.883 28.119 1.00 84.94 213 PRO A C 1
ATOM 1592 O O . PRO A 1 213 ? -13.290 2.984 28.798 1.00 84.94 213 PRO A O 1
ATOM 1595 N N . ILE A 1 214 ? -12.906 5.169 28.446 1.00 89.50 214 ILE A N 1
ATOM 1596 C CA . ILE A 1 214 ? -13.562 5.608 29.679 1.00 89.50 214 ILE A CA 1
ATOM 1597 C C . ILE A 1 214 ? -14.957 6.153 29.368 1.00 89.50 214 ILE A C 1
ATOM 1599 O O . ILE A 1 214 ? -15.124 7.210 28.754 1.00 89.50 214 ILE A O 1
ATOM 1603 N N . LEU A 1 215 ? -15.990 5.453 29.843 1.00 92.81 215 LEU A N 1
ATOM 1604 C CA . LEU A 1 215 ? -17.384 5.889 29.744 1.00 92.81 215 LEU A CA 1
ATOM 1605 C C . LEU A 1 215 ? -17.992 6.061 31.140 1.00 92.81 215 LEU A C 1
ATOM 1607 O O . LEU A 1 215 ? -18.304 5.092 31.825 1.00 92.81 215 LEU A O 1
ATOM 1611 N N . THR A 1 216 ? -18.167 7.314 31.559 1.00 88.75 216 THR A N 1
ATOM 1612 C CA . THR A 1 216 ? -18.734 7.687 32.873 1.00 88.75 216 THR A CA 1
ATOM 1613 C C . THR A 1 216 ? -20.033 8.488 32.765 1.00 88.75 216 THR A C 1
ATOM 1615 O O . THR A 1 216 ? -20.591 8.911 33.778 1.00 88.75 216 THR A O 1
ATOM 1618 N N . ALA A 1 217 ? -20.526 8.702 31.544 1.00 88.94 217 ALA A N 1
ATOM 1619 C CA . ALA A 1 217 ? -21.755 9.436 31.285 1.00 88.94 217 ALA A CA 1
ATOM 1620 C C . ALA A 1 217 ? -23.014 8.680 31.752 1.00 88.94 217 ALA A C 1
ATOM 1622 O O . ALA A 1 217 ? -22.979 7.496 32.080 1.00 88.94 217 ALA A O 1
ATOM 1623 N N . SER A 1 218 ? -24.161 9.361 31.759 1.00 92.56 218 SER A N 1
ATOM 1624 C CA . SER A 1 218 ? -25.453 8.714 31.984 1.00 92.56 218 SER A CA 1
ATOM 1625 C C . SER A 1 218 ? -26.030 8.145 30.685 1.00 92.56 218 SER A C 1
ATOM 1627 O O . SER A 1 218 ? -25.839 8.700 29.603 1.00 92.56 218 SER A O 1
ATOM 1629 N N . LEU A 1 219 ? -26.771 7.042 30.813 1.00 97.25 219 LEU A N 1
ATOM 1630 C CA . LEU A 1 219 ? -27.617 6.480 29.764 1.00 97.25 219 LEU A CA 1
ATOM 1631 C C . LEU A 1 219 ? -29.081 6.719 30.133 1.00 97.25 219 LEU A C 1
ATOM 1633 O O . LEU A 1 219 ? -29.553 6.270 31.179 1.00 97.25 219 LEU A O 1
ATOM 1637 N N . THR A 1 220 ? -29.802 7.404 29.255 1.00 97.25 220 THR A N 1
ATOM 1638 C CA . THR A 1 220 ? -31.242 7.636 29.375 1.00 97.25 220 THR A CA 1
ATOM 1639 C C . THR A 1 220 ? -31.979 6.733 28.399 1.00 97.25 220 THR A C 1
ATOM 1641 O O . THR A 1 220 ? -31.625 6.683 27.224 1.00 97.25 220 THR A O 1
ATOM 1644 N N . ALA A 1 221 ? -33.005 6.039 28.889 1.00 97.56 221 ALA A N 1
ATOM 1645 C CA . ALA A 1 221 ? -33.921 5.244 28.083 1.00 97.56 221 ALA A CA 1
ATOM 1646 C C . ALA A 1 221 ? -35.333 5.818 28.236 1.00 97.56 221 ALA A C 1
ATOM 1648 O O . ALA A 1 221 ? -35.907 5.772 29.325 1.00 97.56 221 ALA A O 1
ATOM 1649 N N . THR A 1 222 ? -35.867 6.384 27.158 1.00 96.81 222 THR A N 1
ATOM 1650 C CA . THR A 1 222 ? -37.159 7.074 27.146 1.00 96.81 222 THR A CA 1
ATOM 1651 C C . THR A 1 222 ? -38.165 6.247 26.348 1.00 96.81 222 THR A C 1
ATOM 1653 O O . THR A 1 222 ? -38.044 6.186 25.122 1.00 96.81 222 THR A O 1
ATOM 1656 N N . PRO A 1 223 ? -39.139 5.593 27.004 1.00 95.75 223 PRO A N 1
ATOM 1657 C CA . PRO A 1 223 ? -40.188 4.863 26.307 1.00 95.75 223 PRO A CA 1
ATOM 1658 C C . PRO A 1 223 ? -41.165 5.827 25.620 1.00 95.75 223 PRO A C 1
ATOM 1660 O O . PRO A 1 223 ? -41.394 6.943 26.092 1.00 95.75 223 PRO A O 1
ATOM 1663 N N . GLY A 1 224 ? -41.751 5.393 24.510 1.00 93.12 224 GLY A N 1
ATOM 1664 C CA . GLY A 1 224 ? -42.700 6.176 23.728 1.00 93.12 224 GLY A CA 1
ATOM 1665 C C . GLY A 1 224 ? -43.367 5.343 22.642 1.00 93.12 224 GLY A C 1
ATOM 1666 O O . GLY A 1 224 ? -43.363 4.115 22.700 1.00 93.12 224 GLY A O 1
ATOM 1667 N N . VAL A 1 225 ? -43.928 6.030 21.652 1.00 91.50 225 VAL A N 1
ATOM 1668 C CA . VAL A 1 225 ? -44.480 5.427 20.436 1.00 91.50 225 VAL A CA 1
ATOM 1669 C C . VAL A 1 225 ? -43.910 6.133 19.212 1.00 91.50 225 VAL A C 1
ATOM 1671 O O . VAL A 1 225 ? -43.560 7.315 19.282 1.00 91.50 225 VAL A O 1
ATOM 1674 N N . ASP A 1 226 ? -43.790 5.412 18.106 1.00 88.62 226 ASP A N 1
ATOM 1675 C CA . ASP A 1 226 ? -43.381 5.977 16.828 1.00 88.62 226 ASP A CA 1
ATOM 1676 C C . ASP A 1 226 ? -44.541 6.714 16.122 1.00 88.62 226 ASP A C 1
ATOM 1678 O O . ASP A 1 226 ? -45.630 6.912 16.668 1.00 88.62 226 ASP A O 1
ATOM 1682 N N . VAL A 1 227 ? -44.306 7.146 14.881 1.00 86.25 227 VAL A N 1
ATOM 1683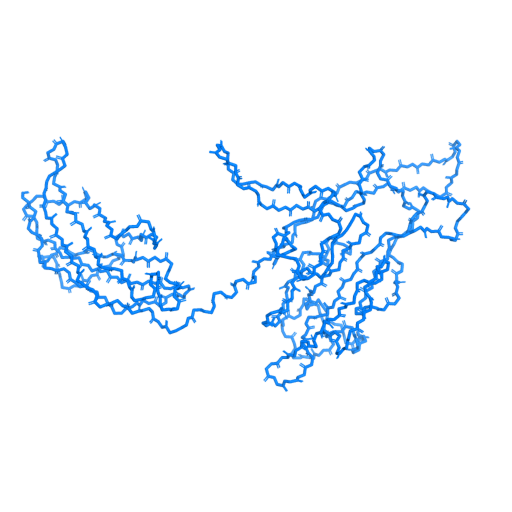 C CA . VAL A 1 227 ? -45.311 7.852 14.064 1.00 86.25 227 VAL A CA 1
ATOM 1684 C C . VAL A 1 227 ? -46.511 6.982 13.669 1.00 86.25 227 VAL A C 1
ATOM 1686 O O . VAL A 1 227 ? -47.555 7.525 13.307 1.00 86.25 227 VAL A O 1
ATOM 1689 N N . SER A 1 228 ? -46.363 5.660 13.724 1.00 88.25 228 SER A N 1
ATOM 1690 C CA . SER A 1 228 ? -47.399 4.668 13.421 1.00 88.25 228 SER A CA 1
ATOM 1691 C C . SER A 1 228 ? -48.186 4.265 14.673 1.00 88.25 228 SER A C 1
ATOM 1693 O O . SER A 1 228 ? -49.254 3.665 14.553 1.00 88.25 228 SER A O 1
ATOM 1695 N N . GLY A 1 229 ? -47.701 4.646 15.860 1.00 89.19 229 GLY A N 1
ATOM 1696 C CA . GLY A 1 229 ? -48.262 4.276 17.156 1.00 89.19 229 GLY A CA 1
ATOM 1697 C C . GLY A 1 229 ? -47.648 3.009 17.755 1.00 89.19 229 GLY A C 1
ATOM 1698 O O . GLY A 1 229 ? -48.137 2.555 18.789 1.00 89.19 229 GLY A O 1
ATOM 1699 N N . ASP A 1 230 ? -46.596 2.458 17.145 1.00 91.12 230 ASP A N 1
ATOM 1700 C CA . ASP A 1 230 ? -45.903 1.270 17.638 1.00 91.12 230 ASP A CA 1
ATOM 1701 C C . ASP A 1 230 ? -44.951 1.643 18.789 1.00 91.12 230 ASP A C 1
ATOM 1703 O O . ASP A 1 230 ? -44.332 2.713 18.757 1.00 91.12 230 ASP A O 1
ATOM 1707 N N . PRO A 1 231 ? -44.826 0.805 19.835 1.00 93.19 231 PRO A N 1
ATOM 1708 C CA . PRO A 1 231 ? -43.986 1.105 20.988 1.00 93.19 231 PRO A CA 1
ATOM 1709 C C . PRO A 1 231 ? -42.500 1.164 20.616 1.00 93.19 231 PRO A C 1
ATOM 1711 O O . PRO A 1 231 ? -41.984 0.311 19.897 1.00 93.19 231 PRO A O 1
ATOM 1714 N N . ILE A 1 232 ? -41.791 2.152 21.164 1.00 95.94 232 ILE A N 1
ATOM 1715 C CA . ILE A 1 232 ? -40.342 2.323 20.994 1.00 95.94 232 ILE A CA 1
ATOM 1716 C C . ILE A 1 232 ? -39.676 2.724 22.310 1.00 95.94 232 ILE A C 1
ATOM 1718 O O . ILE A 1 232 ? -40.309 3.285 23.208 1.00 95.94 232 ILE A O 1
ATOM 1722 N N . VAL A 1 233 ? -38.362 2.528 22.400 1.00 96.44 233 VAL A N 1
ATOM 1723 C CA . VAL A 1 233 ? -37.524 3.150 23.431 1.00 96.44 233 VAL A CA 1
ATOM 1724 C C . VAL A 1 233 ? -36.394 3.929 22.768 1.00 96.44 233 VAL A C 1
ATOM 1726 O O . VAL A 1 233 ? -35.574 3.373 22.044 1.00 96.44 233 VAL A O 1
ATOM 1729 N N . THR A 1 234 ? -36.324 5.233 23.036 1.00 96.31 234 THR A N 1
ATOM 1730 C CA . THR A 1 234 ? -35.216 6.080 22.574 1.00 96.31 234 THR A CA 1
ATOM 1731 C C . THR A 1 234 ? -34.114 6.115 23.621 1.00 96.31 234 THR A C 1
ATOM 1733 O O . THR A 1 234 ? -34.342 6.502 24.768 1.00 96.31 234 THR A O 1
ATOM 1736 N N . LEU A 1 235 ? -32.911 5.735 23.213 1.00 96.81 235 LEU A N 1
ATOM 1737 C CA . LEU A 1 235 ? -31.700 5.757 24.015 1.00 96.81 235 LEU A CA 1
ATOM 1738 C C . LEU A 1 235 ? -30.876 7.002 23.693 1.00 96.81 235 LEU A C 1
ATOM 1740 O O . LEU A 1 235 ? -30.696 7.365 22.527 1.00 96.81 235 LEU A O 1
ATOM 1744 N N . LEU A 1 236 ? -30.354 7.633 24.740 1.00 96.44 236 LEU A N 1
ATOM 1745 C CA . LEU A 1 236 ? -29.424 8.753 24.658 1.00 96.44 236 LEU A CA 1
ATOM 1746 C C . LEU A 1 236 ? -28.328 8.566 25.707 1.00 96.44 236 LEU A C 1
ATOM 1748 O O . LEU A 1 236 ? -28.634 8.392 26.890 1.00 96.44 236 LEU A O 1
ATOM 1752 N N . TRP A 1 237 ? -27.067 8.627 25.291 1.00 95.88 237 TRP A N 1
ATOM 1753 C CA . TRP A 1 237 ? -25.917 8.579 26.196 1.00 95.88 237 TRP A CA 1
ATOM 1754 C C . TRP A 1 237 ? -24.969 9.754 25.966 1.00 95.88 237 TRP A C 1
ATOM 1756 O O . TRP A 1 237 ? -24.972 10.394 24.915 1.00 95.88 237 TRP A O 1
ATOM 1766 N N . GLY A 1 238 ? -24.163 10.074 26.977 1.00 91.50 238 GLY A N 1
ATOM 1767 C CA . GLY A 1 238 ? -23.040 10.994 26.792 1.00 91.50 238 GLY A CA 1
ATOM 1768 C C . GLY A 1 238 ? -21.859 10.297 26.121 1.00 91.50 238 GLY A C 1
ATOM 1769 O O . GLY A 1 238 ? -21.706 9.083 26.241 1.00 91.50 238 GLY A O 1
ATOM 1770 N N . ALA A 1 239 ? -21.033 11.075 25.422 1.00 89.94 239 ALA A N 1
ATOM 1771 C CA . ALA A 1 239 ? -19.823 10.558 24.792 1.00 89.94 239 ALA A CA 1
ATOM 1772 C C . ALA A 1 239 ? -18.849 10.007 25.846 1.00 89.94 239 ALA A C 1
ATOM 1774 O O . ALA A 1 239 ? -18.822 10.474 26.989 1.00 89.94 239 ALA A O 1
ATOM 1775 N N . SER A 1 240 ? -18.050 9.020 25.450 1.00 90.19 240 SER A N 1
ATOM 1776 C CA . SER A 1 240 ? -16.844 8.639 26.178 1.00 90.19 240 SER A CA 1
ATOM 1777 C C . SER A 1 240 ? -15.892 9.835 26.267 1.00 90.19 240 SER A C 1
ATOM 1779 O O . SER A 1 240 ? -15.912 10.720 25.413 1.00 90.19 240 SER A O 1
ATOM 1781 N N . VAL A 1 241 ? -15.050 9.861 27.303 1.00 86.88 241 VAL A N 1
ATOM 1782 C CA . VAL A 1 241 ? -13.971 10.859 27.423 1.00 86.88 241 VAL A CA 1
ATOM 1783 C C . VAL A 1 241 ? -13.041 10.809 26.203 1.00 86.88 241 VAL A C 1
ATOM 1785 O O . VAL A 1 241 ? -12.516 11.843 25.788 1.00 86.88 241 VAL A O 1
ATOM 1788 N N . ASP A 1 242 ? -12.921 9.627 25.600 1.00 80.75 242 ASP A N 1
ATOM 1789 C CA . ASP A 1 242 ? -12.041 9.327 24.475 1.00 80.75 242 ASP A CA 1
ATOM 1790 C C . ASP A 1 242 ? -12.775 9.384 23.118 1.00 80.75 242 ASP A C 1
ATOM 1792 O O . ASP A 1 242 ? -12.286 8.878 22.116 1.00 80.75 242 ASP A O 1
ATOM 1796 N N . ASP A 1 243 ? -13.970 9.986 23.062 1.00 84.19 243 ASP A N 1
ATOM 1797 C CA . ASP A 1 243 ? -14.737 10.214 21.827 1.00 84.19 243 ASP A CA 1
ATOM 1798 C C . ASP A 1 243 ? -14.808 11.723 21.534 1.00 84.19 243 ASP A C 1
ATOM 1800 O O . ASP A 1 243 ? -15.607 12.462 22.114 1.00 84.19 243 ASP A O 1
ATOM 1804 N N . GLY A 1 244 ? -13.910 12.200 20.666 1.00 73.81 244 GLY A N 1
ATOM 1805 C CA . GLY A 1 244 ? -13.728 13.617 20.328 1.00 73.81 244 GLY A CA 1
ATOM 1806 C C . GLY A 1 244 ? -12.759 14.382 21.242 1.00 73.81 244 GLY A C 1
ATOM 1807 O O . GLY A 1 244 ? -12.490 15.563 21.002 1.00 73.81 244 GLY A O 1
ATOM 1808 N N . SER A 1 245 ? -12.217 13.725 22.269 1.00 70.25 245 SER A N 1
ATOM 1809 C CA . SER A 1 245 ? -11.174 14.226 23.175 1.00 70.25 245 SER A CA 1
ATOM 1810 C C . SER A 1 245 ? -10.319 13.065 23.703 1.00 70.25 245 SER A C 1
ATOM 1812 O O . SER A 1 245 ? -10.473 11.946 23.228 1.00 70.25 245 SER A O 1
ATOM 1814 N N . GLY A 1 246 ? -9.397 13.315 24.642 1.00 75.69 246 GLY A N 1
ATOM 1815 C CA . GLY A 1 246 ? -8.549 12.254 25.202 1.00 75.69 246 GLY A CA 1
ATOM 1816 C C . GLY A 1 246 ? -7.673 11.591 24.137 1.00 75.69 246 GLY A C 1
ATOM 1817 O O . GLY A 1 246 ? -7.055 12.290 23.329 1.00 75.69 246 GLY A O 1
ATOM 1818 N N . GLU A 1 247 ? -7.637 10.258 24.140 1.00 76.38 247 GLU A N 1
ATOM 1819 C CA . GLU A 1 247 ? -6.922 9.454 23.134 1.00 76.38 247 GLU A CA 1
ATOM 1820 C C . GLU A 1 247 ? -7.653 9.409 21.779 1.00 76.38 247 GLU A C 1
ATOM 1822 O O . GLU A 1 247 ? -7.030 9.159 20.747 1.00 76.38 247 GLU A O 1
ATOM 1827 N N . ASN A 1 248 ? -8.938 9.782 21.756 1.00 81.06 248 ASN A N 1
ATOM 1828 C CA . ASN A 1 248 ? -9.767 9.920 20.559 1.00 81.06 248 ASN A CA 1
ATOM 1829 C C . ASN A 1 248 ? -9.749 8.685 19.637 1.00 81.06 248 ASN A C 1
ATOM 1831 O O . ASN A 1 248 ? -9.626 8.804 18.413 1.00 81.06 248 ASN A O 1
ATOM 1835 N N . ASP A 1 249 ? -9.844 7.498 20.226 1.00 75.81 249 ASP A N 1
ATOM 1836 C CA . ASP A 1 249 ? -9.686 6.207 19.553 1.00 75.81 249 ASP A CA 1
ATOM 1837 C C . ASP A 1 249 ? -10.926 5.298 19.650 1.00 75.81 249 ASP A C 1
ATOM 1839 O O . ASP A 1 249 ? -10.934 4.194 19.083 1.00 75.81 249 ASP A O 1
ATOM 1843 N N . VAL A 1 250 ? -12.013 5.784 20.265 1.00 85.00 250 VAL A N 1
ATOM 1844 C CA . VAL A 1 250 ? -13.312 5.097 20.321 1.00 85.00 250 VAL A CA 1
ATOM 1845 C C . VAL A 1 250 ? -13.855 4.875 18.908 1.00 85.00 250 VAL A C 1
ATOM 1847 O O . VAL A 1 250 ? -14.051 5.804 18.128 1.00 85.00 250 VAL A O 1
ATOM 1850 N N . GLN A 1 251 ? -14.139 3.616 18.576 1.00 86.88 251 GLN A N 1
ATOM 1851 C CA . GLN A 1 251 ? -14.670 3.213 17.272 1.00 86.88 251 GLN A CA 1
ATOM 1852 C C . GLN A 1 251 ? -16.196 3.111 17.284 1.00 86.88 251 GLN A C 1
ATOM 1854 O O . GLN A 1 251 ? -16.860 3.419 16.289 1.00 86.88 251 GLN A O 1
ATOM 1859 N N . ARG A 1 252 ? -16.772 2.632 18.393 1.00 87.88 252 ARG A N 1
ATOM 1860 C CA . ARG A 1 252 ? -18.214 2.372 18.507 1.00 87.88 252 ARG A CA 1
ATOM 1861 C C . ARG A 1 252 ? -18.688 2.264 19.949 1.00 87.88 252 ARG A C 1
ATOM 1863 O O . ARG A 1 252 ? -17.920 1.954 20.853 1.00 87.88 252 ARG A O 1
ATOM 1870 N N . TYR A 1 253 ? -19.991 2.419 20.127 1.00 90.88 253 TYR A N 1
ATOM 1871 C CA . TYR A 1 253 ? -20.717 2.054 21.334 1.00 90.88 253 TYR A CA 1
ATOM 1872 C C . TYR A 1 253 ? -21.436 0.734 21.109 1.00 90.88 253 TYR A C 1
ATOM 1874 O O . TYR A 1 253 ? -22.136 0.564 20.111 1.00 90.88 253 TYR A O 1
ATOM 1882 N N . VAL A 1 254 ? -21.277 -0.201 22.036 1.00 95.00 254 VAL A N 1
ATOM 1883 C CA . VAL A 1 254 ? -21.997 -1.474 22.033 1.00 95.00 254 VAL A CA 1
ATOM 1884 C C . VAL A 1 254 ? -23.138 -1.367 23.033 1.00 95.00 254 VAL A C 1
ATOM 1886 O O . VAL A 1 254 ? -22.952 -0.881 24.150 1.00 95.00 254 VAL A O 1
ATOM 1889 N N . LEU A 1 255 ? -24.332 -1.761 22.603 1.00 95.62 255 LEU A N 1
ATOM 1890 C CA . LEU A 1 255 ? -25.558 -1.633 23.370 1.00 95.62 255 LEU A CA 1
ATOM 1891 C C . LEU A 1 255 ? -26.120 -3.009 23.683 1.00 95.62 255 LEU A C 1
ATOM 1893 O O . LEU A 1 255 ? -26.125 -3.895 22.833 1.00 95.62 255 LEU A O 1
ATOM 1897 N N . TRP A 1 256 ? -26.663 -3.156 24.884 1.00 97.19 256 TRP A N 1
ATOM 1898 C CA . TRP A 1 256 ? -27.384 -4.342 25.324 1.00 97.19 256 TRP A CA 1
ATOM 1899 C C . TRP A 1 256 ? -28.754 -3.966 25.851 1.00 97.19 256 TRP A C 1
ATOM 1901 O O . TRP A 1 256 ? -28.967 -2.875 26.384 1.00 97.19 256 TRP A O 1
ATOM 1911 N N . ARG A 1 257 ? -29.662 -4.931 25.767 1.00 95.31 257 ARG A N 1
ATOM 1912 C CA . ARG A 1 257 ? -31.004 -4.862 26.326 1.00 95.31 257 ARG A CA 1
ATOM 1913 C C . ARG A 1 257 ? -31.269 -6.095 27.165 1.00 95.31 257 ARG A C 1
ATOM 1915 O O . ARG A 1 257 ? -30.857 -7.198 26.814 1.00 95.31 257 ARG A O 1
ATOM 1922 N N . ARG A 1 258 ? -32.022 -5.916 28.244 1.00 94.44 258 ARG A N 1
ATOM 1923 C CA . ARG A 1 258 ? -32.638 -7.020 28.977 1.00 94.44 258 ARG A CA 1
ATOM 1924 C C . ARG A 1 258 ? -34.085 -6.712 29.312 1.00 94.44 258 ARG A C 1
ATOM 1926 O O . ARG A 1 258 ? -34.420 -5.577 29.643 1.00 94.44 258 ARG A O 1
ATOM 1933 N N . ASN A 1 259 ? -34.915 -7.746 29.281 1.00 94.25 259 ASN A N 1
ATOM 1934 C CA . ASN A 1 259 ? -36.231 -7.725 29.901 1.00 94.25 259 ASN A CA 1
ATOM 1935 C C . ASN A 1 259 ? -36.053 -8.031 31.394 1.00 94.25 259 ASN A C 1
ATOM 1937 O O . ASN A 1 259 ? -35.615 -9.124 31.761 1.00 94.25 259 ASN A O 1
ATOM 1941 N N . VAL A 1 260 ? -36.381 -7.061 32.247 1.00 92.31 260 VAL A N 1
ATOM 1942 C CA . VAL A 1 260 ? -36.132 -7.130 33.696 1.00 92.31 260 VAL A CA 1
ATOM 1943 C C . VAL A 1 260 ? -36.923 -8.266 34.355 1.00 92.31 260 VAL A C 1
ATOM 1945 O O . VAL A 1 260 ? -36.490 -8.815 35.366 1.00 92.31 260 VAL A O 1
ATOM 1948 N N . SER A 1 261 ? -38.055 -8.661 33.772 1.00 88.62 261 SER A N 1
ATOM 1949 C CA . SER A 1 261 ? -38.890 -9.752 34.277 1.00 88.62 261 SER A CA 1
ATOM 1950 C C . SER A 1 261 ? -38.364 -11.144 33.919 1.00 88.62 261 SER A C 1
ATOM 1952 O O . SER A 1 261 ? -38.747 -12.110 34.573 1.00 88.62 261 SER A O 1
ATOM 1954 N N . LEU A 1 262 ? -37.501 -11.267 32.903 1.00 86.38 262 LEU A N 1
ATOM 1955 C CA . LEU A 1 262 ? -36.986 -12.560 32.431 1.00 86.38 262 LEU A CA 1
ATOM 1956 C C . LEU A 1 262 ? -35.622 -12.931 33.024 1.00 86.38 262 LEU A C 1
ATOM 1958 O O . LEU A 1 262 ? -35.247 -14.102 33.001 1.00 86.38 262 LEU A O 1
ATOM 1962 N N . GLY A 1 263 ? -34.875 -11.972 33.572 1.00 80.75 263 GLY A N 1
ATOM 1963 C CA . GLY A 1 263 ? -33.590 -12.262 34.197 1.00 80.75 263 GLY A CA 1
ATOM 1964 C C . GLY A 1 263 ? -32.771 -11.029 34.556 1.00 80.75 263 GLY A C 1
ATOM 1965 O O . GLY A 1 263 ? -33.073 -9.900 34.176 1.00 80.75 263 GLY A O 1
ATOM 1966 N N . SER A 1 264 ? -31.693 -11.266 35.303 1.00 79.00 264 SER A N 1
ATOM 1967 C CA . SER A 1 264 ? -30.809 -10.224 35.834 1.00 79.00 264 SER A CA 1
ATOM 1968 C C . SER A 1 264 ? -29.511 -10.037 35.046 1.00 79.00 264 SER A C 1
ATOM 1970 O O . SER A 1 264 ? -28.670 -9.247 35.468 1.00 79.00 264 SER A O 1
ATOM 1972 N N . ALA A 1 265 ? -29.305 -10.757 33.944 1.00 85.25 265 ALA A N 1
ATOM 1973 C CA . ALA A 1 265 ? -28.114 -10.636 33.105 1.00 85.25 265 ALA A CA 1
ATOM 1974 C C . ALA A 1 265 ? -28.457 -9.925 31.792 1.00 85.25 265 ALA A C 1
ATOM 1976 O O . ALA A 1 265 ? -29.549 -10.100 31.253 1.00 85.25 265 ALA A O 1
ATOM 1977 N N . PHE A 1 266 ? -27.525 -9.117 31.289 1.00 87.38 266 PHE A N 1
ATOM 1978 C CA . PHE A 1 266 ? -27.548 -8.699 29.891 1.00 87.38 266 PHE A CA 1
ATOM 1979 C C . PHE A 1 266 ? -27.054 -9.877 29.041 1.00 87.38 266 PHE A C 1
ATOM 1981 O O . PHE A 1 266 ? -26.085 -10.534 29.418 1.00 87.38 266 PHE A O 1
ATOM 1988 N N . GLY A 1 267 ? -27.787 -10.195 27.972 1.00 80.81 267 GLY A N 1
ATOM 1989 C CA . GLY A 1 267 ? -27.463 -11.288 27.054 1.00 80.81 267 GLY A CA 1
ATOM 1990 C C . GLY A 1 267 ? -26.525 -10.828 25.940 1.00 80.81 267 GLY A C 1
ATOM 1991 O O . GLY A 1 267 ? -25.578 -10.081 26.183 1.00 80.81 267 GLY A O 1
ATOM 1992 N N . ASP A 1 268 ? -26.816 -11.249 24.712 1.00 84.94 268 ASP A N 1
ATOM 1993 C CA . ASP A 1 268 ? -26.073 -10.807 23.533 1.00 84.94 268 ASP A CA 1
ATOM 1994 C C . ASP A 1 268 ? -26.249 -9.297 23.272 1.00 84.94 268 ASP A C 1
ATOM 1996 O O . ASP A 1 268 ? -27.268 -8.710 23.664 1.00 84.94 268 ASP A O 1
ATOM 2000 N N . PRO A 1 269 ? -25.265 -8.644 22.623 1.00 89.19 269 PRO A N 1
ATOM 2001 C CA . PRO A 1 269 ? -25.398 -7.258 22.194 1.00 89.19 269 PRO A CA 1
ATOM 2002 C C . PRO A 1 269 ? -26.635 -7.056 21.317 1.00 89.19 269 PRO A C 1
ATOM 2004 O O . PRO A 1 269 ? -26.868 -7.806 20.373 1.00 89.19 269 PRO A O 1
ATOM 2007 N N . LEU A 1 270 ? -27.391 -6.000 21.609 1.00 89.56 270 LEU A N 1
ATOM 2008 C CA . LEU A 1 270 ? -28.507 -5.545 20.786 1.00 89.56 270 LEU A CA 1
ATOM 2009 C C . LEU A 1 270 ? -27.990 -4.962 19.467 1.00 89.56 270 LEU A C 1
ATOM 2011 O O . LEU A 1 270 ? -28.452 -5.330 18.394 1.00 89.56 270 LEU A O 1
ATOM 2015 N N . VAL A 1 271 ? -27.040 -4.026 19.552 1.00 89.00 271 VAL A N 1
ATOM 2016 C CA . VAL A 1 271 ? -26.527 -3.286 18.393 1.00 89.00 271 VAL A CA 1
ATOM 2017 C C . VAL A 1 271 ? -25.161 -2.673 18.700 1.00 89.00 271 VAL A C 1
ATOM 2019 O O . VAL A 1 271 ? -24.768 -2.522 19.857 1.00 89.00 271 VAL A O 1
ATOM 2022 N N . SER A 1 272 ? -24.428 -2.302 17.653 1.00 90.38 272 SER A N 1
ATOM 2023 C CA . SER A 1 272 ? -23.262 -1.425 17.749 1.00 90.38 272 SER A CA 1
ATOM 2024 C C . SER A 1 272 ? -23.489 -0.153 16.940 1.00 90.38 272 SER A C 1
ATOM 2026 O O . SER A 1 272 ? -23.849 -0.229 15.767 1.00 90.38 272 SER A O 1
ATOM 2028 N N . VAL A 1 273 ? -23.252 1.002 17.552 1.00 80.94 273 VAL A N 1
ATOM 2029 C CA . VAL A 1 273 ? -23.416 2.325 16.938 1.00 80.94 273 VAL A CA 1
ATOM 2030 C C . VAL A 1 273 ? -22.033 2.955 16.757 1.00 80.94 273 VAL A C 1
ATOM 2032 O O . VAL A 1 273 ? -21.304 3.049 17.745 1.00 80.94 273 VAL A O 1
ATOM 2035 N N . PRO A 1 274 ? -21.631 3.359 15.538 1.00 84.12 274 PRO A N 1
ATOM 2036 C CA . PRO A 1 274 ? -20.349 4.030 15.321 1.00 84.12 274 PRO A CA 1
ATOM 2037 C C . PRO A 1 274 ? -20.191 5.290 16.184 1.00 84.12 274 PRO A C 1
ATOM 2039 O O . PRO A 1 274 ? -21.156 6.019 16.419 1.00 84.12 274 PRO A O 1
ATOM 2042 N N . ALA A 1 275 ? -18.970 5.564 16.643 1.00 83.75 275 ALA A N 1
ATOM 2043 C CA . ALA A 1 275 ? -18.658 6.839 17.286 1.00 83.75 275 ALA A CA 1
ATOM 2044 C C . ALA A 1 275 ? -18.725 7.997 16.269 1.00 83.75 275 ALA A C 1
ATOM 2046 O O . ALA A 1 275 ? -18.640 7.790 15.055 1.00 83.75 275 ALA A O 1
ATOM 2047 N N . GLY A 1 276 ? -18.937 9.227 16.744 1.00 76.81 276 GLY A N 1
ATOM 2048 C CA . GLY A 1 276 ? -19.022 10.420 15.890 1.00 76.81 276 GLY A CA 1
ATOM 2049 C C . GLY A 1 276 ? -20.302 10.574 15.046 1.00 76.81 276 GLY A C 1
ATOM 2050 O O . GLY A 1 276 ? -20.509 11.638 14.463 1.00 76.81 276 GLY A O 1
ATOM 2051 N N . THR A 1 277 ? -21.201 9.579 15.000 1.00 73.81 277 THR A N 1
ATOM 2052 C CA . THR A 1 277 ? -22.495 9.676 14.283 1.00 73.81 277 THR A CA 1
ATOM 2053 C C . THR A 1 277 ? -23.659 10.175 15.150 1.00 73.81 277 THR A C 1
ATOM 2055 O O . THR A 1 277 ? -24.785 10.283 14.667 1.00 73.81 277 THR A O 1
ATOM 2058 N N . GLY A 1 278 ? -23.387 10.508 16.417 1.00 78.12 278 GLY A N 1
ATOM 2059 C CA . GLY A 1 278 ? -24.370 10.904 17.430 1.00 78.12 278 GLY A CA 1
ATOM 2060 C C . GLY A 1 278 ? -24.669 9.780 18.430 1.00 78.12 278 GLY A C 1
ATOM 2061 O O . GLY A 1 278 ? -24.751 8.613 18.060 1.00 78.12 278 GLY A O 1
ATOM 2062 N N . ASN A 1 279 ? -24.847 10.135 19.707 1.00 92.62 279 ASN A N 1
ATOM 2063 C CA . ASN A 1 279 ? -24.973 9.180 20.820 1.00 92.62 279 ASN A CA 1
ATOM 2064 C C . ASN A 1 279 ? -26.428 8.815 21.126 1.00 92.62 279 ASN A C 1
ATOM 2066 O O . ASN A 1 279 ? -26.918 9.010 22.242 1.00 92.62 279 ASN A O 1
ATOM 2070 N N . THR A 1 280 ? -27.139 8.342 20.105 1.00 94.94 280 THR A N 1
ATOM 2071 C CA . THR A 1 280 ? -28.552 7.976 20.207 1.00 94.94 280 THR A CA 1
ATOM 2072 C C . THR A 1 280 ? -28.876 6.704 19.433 1.00 94.94 280 THR A C 1
ATOM 2074 O O . THR A 1 280 ? -28.222 6.376 18.445 1.00 94.94 280 THR A O 1
ATOM 2077 N N . TYR A 1 281 ? -29.894 5.980 19.894 1.00 94.94 281 TYR A N 1
ATOM 2078 C CA . TYR A 1 281 ? -30.426 4.791 19.237 1.00 94.94 281 TYR A CA 1
ATOM 2079 C C . TYR A 1 281 ? -31.921 4.656 19.533 1.00 94.94 281 TYR A C 1
ATOM 2081 O O . TYR A 1 281 ? -32.347 4.938 20.650 1.00 94.94 281 TYR A O 1
ATOM 2089 N N . VAL A 1 282 ? -32.715 4.211 18.562 1.00 95.38 282 VAL A N 1
ATOM 2090 C CA . VAL A 1 282 ? -34.140 3.908 18.760 1.00 95.38 282 VAL A CA 1
ATOM 2091 C C . VAL A 1 282 ? -34.318 2.399 18.693 1.00 95.38 282 VAL A C 1
ATOM 2093 O O . VAL A 1 282 ? -34.059 1.792 17.659 1.00 95.38 282 VAL A O 1
ATOM 2096 N N . ASP A 1 283 ? -34.757 1.808 19.799 1.00 95.69 283 ASP A N 1
ATOM 2097 C CA . ASP A 1 283 ? -35.148 0.406 19.869 1.00 95.69 283 ASP A CA 1
ATOM 2098 C C . ASP A 1 283 ? -36.641 0.277 19.552 1.00 95.69 283 ASP A C 1
ATOM 2100 O O . ASP A 1 283 ? -37.487 0.675 20.356 1.00 95.69 283 ASP A O 1
ATOM 2104 N N . SER A 1 284 ? -36.952 -0.247 18.369 1.00 92.44 284 SER A N 1
ATOM 2105 C CA . SER A 1 284 ? -38.318 -0.510 17.903 1.00 92.44 284 SER A CA 1
ATOM 2106 C C . SER A 1 284 ? -38.745 -1.968 18.064 1.00 92.44 284 SER A C 1
ATOM 2108 O O . SER A 1 284 ? -39.843 -2.332 17.659 1.00 92.44 284 SER A O 1
ATOM 2110 N N . GLU A 1 285 ? -37.904 -2.820 18.652 1.00 91.69 285 GLU A N 1
ATOM 2111 C CA . GLU A 1 285 ? -38.203 -4.240 18.857 1.00 91.69 285 GLU A CA 1
ATOM 2112 C C . GLU A 1 285 ? -38.650 -4.509 20.302 1.00 91.69 285 GLU A C 1
ATOM 2114 O O . GLU A 1 285 ? -38.188 -5.463 20.935 1.00 91.69 285 GLU A O 1
ATOM 2119 N N . VAL A 1 286 ? -39.475 -3.619 20.859 1.00 93.75 286 VAL A N 1
ATOM 2120 C CA . VAL A 1 286 ? -39.928 -3.657 22.255 1.00 93.75 286 VAL A CA 1
ATOM 2121 C C . VAL A 1 286 ? -41.405 -4.018 22.351 1.00 93.75 286 VAL A C 1
ATOM 2123 O O . VAL A 1 286 ? -42.219 -3.591 21.539 1.00 93.75 286 VAL A O 1
ATOM 2126 N N . ASP A 1 287 ? -41.759 -4.772 23.387 1.00 93.88 287 ASP A N 1
ATOM 2127 C CA . ASP A 1 287 ? -43.137 -5.195 23.622 1.00 93.88 287 ASP A CA 1
ATOM 2128 C C . ASP A 1 287 ? -43.857 -4.260 24.608 1.00 93.88 287 ASP A C 1
ATOM 2130 O O . ASP A 1 287 ? -43.342 -3.966 25.693 1.00 93.88 287 ASP A O 1
ATOM 2134 N N . ALA A 1 288 ? -45.082 -3.848 24.270 1.00 93.12 288 ALA A N 1
ATOM 2135 C CA . ALA A 1 288 ? -45.950 -3.050 25.139 1.00 93.12 288 ALA A CA 1
ATOM 2136 C C . ALA A 1 288 ? -46.163 -3.709 26.515 1.00 93.12 288 ALA A C 1
ATOM 2138 O O . ALA A 1 288 ? -46.335 -4.927 26.627 1.00 93.12 288 ALA A O 1
ATOM 2139 N N . GLY A 1 289 ? -46.142 -2.906 27.581 1.00 92.44 289 GLY A N 1
ATOM 2140 C CA . GLY A 1 289 ? -46.262 -3.376 28.965 1.00 92.44 289 GLY A CA 1
ATOM 2141 C C . GLY A 1 289 ? -45.025 -4.094 29.523 1.00 92.44 289 GLY A C 1
ATOM 2142 O O . GLY A 1 289 ? -45.035 -4.504 30.688 1.00 92.44 289 GLY A O 1
ATOM 2143 N N . THR A 1 290 ? -43.951 -4.237 28.740 1.00 95.06 290 THR A N 1
ATOM 2144 C CA . THR A 1 290 ? -42.694 -4.841 29.198 1.00 95.06 290 THR A CA 1
ATOM 2145 C C . THR A 1 290 ? -41.774 -3.802 29.835 1.00 95.06 290 THR A C 1
ATOM 2147 O O . THR A 1 290 ? -41.735 -2.637 29.438 1.00 95.06 290 THR A O 1
ATOM 2150 N N . VAL A 1 291 ? -41.008 -4.226 30.844 1.00 96.06 291 VAL A N 1
ATOM 2151 C CA . VAL A 1 291 ? -39.992 -3.392 31.494 1.00 96.06 291 VAL A CA 1
ATOM 2152 C C . VAL A 1 291 ? -38.608 -3.793 30.999 1.00 96.06 291 VAL A C 1
ATOM 2154 O O . VAL A 1 291 ? -38.118 -4.883 31.310 1.00 96.06 291 VAL A O 1
ATOM 2157 N N . TYR A 1 292 ? -37.959 -2.894 30.264 1.00 96.25 292 TYR A N 1
ATOM 2158 C CA . TYR A 1 292 ? -36.598 -3.093 29.777 1.00 96.25 292 TYR A CA 1
ATOM 2159 C C . TYR A 1 292 ? -35.584 -2.274 30.568 1.00 96.25 292 TYR A C 1
ATOM 2161 O O . TYR A 1 292 ? -35.883 -1.220 31.130 1.00 96.25 292 TYR A O 1
ATOM 2169 N N . GLN A 1 293 ? -34.351 -2.763 30.576 1.00 97.06 293 GLN A N 1
ATOM 2170 C CA . GLN A 1 293 ? -33.185 -1.997 30.984 1.00 97.06 293 GLN A CA 1
ATOM 2171 C C . GLN A 1 293 ? -32.104 -2.134 29.917 1.00 97.06 293 GLN A C 1
ATOM 2173 O O . GLN A 1 293 ? -31.978 -3.191 29.292 1.00 97.06 293 GLN A O 1
ATOM 2178 N N . TYR A 1 294 ? -31.329 -1.071 29.731 1.00 97.75 294 TYR A N 1
ATOM 2179 C CA . TYR A 1 294 ? -30.308 -0.981 28.698 1.00 97.75 294 TYR A CA 1
ATOM 2180 C C . TYR A 1 294 ? -28.935 -0.749 29.310 1.00 97.75 294 TYR A C 1
ATOM 2182 O O . TYR A 1 294 ? -28.816 -0.163 30.388 1.00 97.75 294 TYR A O 1
ATOM 2190 N N . GLN A 1 295 ? -27.907 -1.202 28.604 1.00 97.25 295 GLN A N 1
ATOM 2191 C CA . GLN A 1 295 ? -26.512 -0.948 28.934 1.00 97.25 295 GLN A CA 1
ATOM 2192 C C . GLN A 1 295 ? -25.779 -0.460 27.688 1.00 97.25 295 GLN A C 1
ATOM 2194 O O . GLN A 1 295 ? -26.037 -0.954 26.594 1.00 97.25 295 GLN A O 1
ATOM 2199 N N . VAL A 1 296 ? -24.858 0.484 27.865 1.00 96.81 296 VAL A N 1
ATOM 2200 C CA . VAL A 1 296 ? -23.938 0.957 26.823 1.00 96.81 296 VAL A CA 1
ATOM 2201 C C . VAL A 1 296 ? -22.510 0.815 27.336 1.00 96.81 296 VAL A C 1
ATOM 2203 O O . VAL A 1 296 ? -22.239 1.124 28.496 1.00 96.81 296 VAL A O 1
ATOM 2206 N N . ALA A 1 297 ? -21.595 0.387 26.474 1.00 95.44 297 ALA A N 1
ATOM 2207 C CA . ALA A 1 297 ? -20.156 0.491 26.692 1.00 95.44 297 ALA A CA 1
ATOM 2208 C C . ALA A 1 297 ? -19.488 1.073 25.442 1.00 95.44 297 ALA A C 1
ATOM 2210 O O . ALA A 1 297 ? -19.946 0.828 24.326 1.00 95.44 297 ALA A O 1
ATOM 2211 N N . ALA A 1 298 ? -18.418 1.840 25.628 1.00 92.81 298 ALA A N 1
ATOM 2212 C CA . ALA A 1 298 ? -17.561 2.284 24.536 1.00 92.81 298 ALA A CA 1
ATOM 2213 C C . ALA A 1 298 ? -16.557 1.180 24.181 1.00 92.81 298 ALA A C 1
ATOM 2215 O O . ALA A 1 298 ? -16.138 0.410 25.048 1.00 92.81 298 ALA A O 1
ATOM 2216 N N . GLN A 1 299 ? -16.184 1.112 22.908 1.00 87.56 299 GLN A N 1
ATOM 2217 C CA . GLN A 1 299 ? -15.153 0.226 22.388 1.00 87.56 299 GLN A CA 1
ATOM 2218 C C . GLN A 1 299 ? -14.183 1.026 21.525 1.00 87.56 299 GLN A C 1
ATOM 2220 O O . GLN A 1 299 ? -14.603 1.753 20.620 1.00 87.56 299 GLN A O 1
ATOM 2225 N N . ASP A 1 300 ? -12.900 0.858 21.808 1.00 82.50 300 ASP A N 1
ATOM 2226 C CA . ASP A 1 300 ? -11.779 1.397 21.047 1.00 82.50 300 ASP A CA 1
ATOM 2227 C C . ASP A 1 300 ? -11.450 0.487 19.845 1.00 82.50 300 ASP A C 1
ATOM 2229 O O . ASP A 1 300 ? -12.290 -0.266 19.342 1.00 82.50 300 ASP A O 1
ATOM 2233 N N . CYS A 1 301 ? -10.227 0.575 19.330 1.00 71.94 301 CYS A N 1
ATOM 2234 C CA . CYS A 1 301 ? -9.733 -0.299 18.269 1.00 71.94 301 CYS A CA 1
ATOM 2235 C C . CYS A 1 301 ? -9.309 -1.705 18.743 1.00 71.94 301 CYS A C 1
ATOM 2237 O O . CYS A 1 301 ? -8.879 -2.518 17.918 1.00 71.94 301 CYS A O 1
ATOM 2239 N N . THR A 1 302 ? -9.453 -2.021 20.034 1.00 73.69 302 THR A N 1
ATOM 2240 C CA . THR A 1 302 ? -9.313 -3.367 20.598 1.00 73.69 302 THR A CA 1
ATOM 2241 C C . THR A 1 302 ? -10.683 -4.024 20.833 1.00 73.69 302 THR A C 1
ATOM 2243 O O . THR A 1 302 ? -11.735 -3.388 20.760 1.00 73.69 302 THR A O 1
ATOM 2246 N N . PRO A 1 303 ? -10.720 -5.330 21.154 1.00 76.50 303 PRO A N 1
ATOM 2247 C CA . PRO A 1 303 ? -11.939 -5.974 21.636 1.00 76.50 303 PRO A CA 1
ATOM 2248 C C . PRO A 1 303 ? -12.381 -5.536 23.044 1.00 76.50 303 PRO A C 1
ATOM 2250 O O . PRO A 1 303 ? -13.441 -5.981 23.488 1.00 76.50 303 PRO A O 1
ATOM 2253 N N . ALA A 1 304 ? -11.595 -4.731 23.767 1.00 78.69 304 ALA A N 1
ATOM 2254 C CA . ALA A 1 304 ? -11.928 -4.306 25.121 1.00 78.69 304 ALA A CA 1
ATOM 2255 C C . ALA A 1 304 ? -13.144 -3.369 25.131 1.00 78.69 304 ALA A C 1
ATOM 2257 O O . ALA A 1 304 ? -13.436 -2.663 24.168 1.00 78.69 304 ALA A O 1
ATOM 2258 N N . LEU A 1 305 ? -13.882 -3.398 26.235 1.00 86.75 305 LEU A N 1
ATOM 2259 C CA . LEU A 1 305 ? -15.023 -2.524 26.475 1.00 86.75 305 LEU A CA 1
ATOM 2260 C C . LEU A 1 305 ? -14.729 -1.659 27.692 1.00 86.75 305 LEU A C 1
ATOM 2262 O O . LEU A 1 305 ? -14.109 -2.123 28.653 1.00 86.75 305 LEU A O 1
ATOM 2266 N N . SER A 1 306 ? -15.247 -0.435 27.679 1.00 90.69 306 SER A N 1
ATOM 2267 C CA . SER A 1 306 ? -15.313 0.391 28.878 1.00 90.69 306 SER A CA 1
ATOM 2268 C C . SER A 1 306 ? -16.131 -0.295 29.979 1.00 90.69 306 SER A C 1
ATOM 2270 O O . SER A 1 306 ? -16.920 -1.216 29.734 1.00 90.69 306 SER A O 1
ATOM 2272 N N . GLY A 1 307 ? -16.056 0.244 31.200 1.00 90.50 307 GLY A N 1
ATOM 2273 C CA . GLY A 1 307 ? -17.128 0.032 32.173 1.00 90.50 307 GLY A CA 1
ATOM 2274 C C . GLY A 1 307 ? -18.477 0.403 31.545 1.00 90.50 307 GLY A C 1
ATOM 2275 O O . GLY A 1 307 ? -18.596 1.442 30.893 1.00 90.50 307 GLY A O 1
ATOM 2276 N N . GLY A 1 308 ? -19.473 -0.472 31.677 1.00 91.62 308 GLY A N 1
ATOM 2277 C CA . GLY A 1 308 ? -20.785 -0.236 31.088 1.00 91.62 308 GLY A CA 1
ATOM 2278 C C . GLY A 1 308 ? -21.658 0.660 31.960 1.00 91.62 308 GLY A C 1
ATOM 2279 O O . GLY A 1 308 ? -21.719 0.484 33.177 1.00 91.62 308 GLY A O 1
ATOM 2280 N N . ILE A 1 309 ? -22.376 1.580 31.326 1.00 95.69 309 ILE A N 1
ATOM 2281 C CA . ILE A 1 309 ? -23.364 2.447 31.972 1.00 95.69 309 ILE A CA 1
ATOM 2282 C C . ILE A 1 309 ? -24.759 1.875 31.741 1.00 95.69 309 ILE A C 1
ATOM 2284 O O . ILE A 1 309 ? -25.072 1.407 30.648 1.00 95.69 309 ILE A O 1
ATOM 2288 N N . ILE A 1 310 ? -25.589 1.873 32.781 1.00 95.94 310 ILE A N 1
ATOM 2289 C CA . ILE A 1 310 ? -26.892 1.201 32.776 1.00 95.94 310 ILE A CA 1
ATOM 2290 C C . ILE A 1 310 ? -28.000 2.244 32.940 1.00 95.94 310 ILE A C 1
ATOM 2292 O O . ILE A 1 310 ? -27.897 3.144 33.773 1.00 95.94 310 ILE A O 1
ATOM 2296 N N . SER A 1 311 ? -29.066 2.115 32.152 1.00 96.94 311 SER A N 1
ATOM 2297 C CA . SER A 1 311 ? -30.235 2.989 32.230 1.00 96.94 311 SER A CA 1
ATOM 2298 C C . SER A 1 311 ? -31.077 2.717 33.482 1.00 96.94 311 SER A C 1
ATOM 2300 O O . SER A 1 311 ? -31.024 1.642 34.087 1.00 96.94 311 SER A O 1
ATOM 2302 N N . LEU A 1 312 ? -31.962 3.653 33.830 1.00 95.31 312 LEU A N 1
ATOM 2303 C CA . LEU A 1 312 ? -33.138 3.306 34.634 1.00 95.31 312 LEU A CA 1
ATOM 2304 C C . LEU A 1 312 ? -34.070 2.372 33.839 1.00 95.31 312 LEU A C 1
ATOM 2306 O O . LEU A 1 312 ? -33.942 2.236 32.619 1.00 95.31 312 LEU A O 1
ATOM 2310 N N . ASN A 1 313 ? -35.001 1.722 34.536 1.00 95.88 313 ASN A N 1
ATOM 2311 C CA . ASN A 1 313 ? -36.000 0.864 33.903 1.00 95.88 313 ASN A CA 1
ATOM 2312 C C . ASN A 1 313 ? -36.926 1.693 33.001 1.00 95.88 313 ASN A C 1
ATOM 2314 O O . ASN A 1 313 ? -37.537 2.657 33.465 1.00 95.88 313 ASN A O 1
ATOM 2318 N N . ALA A 1 314 ? -37.061 1.284 31.743 1.00 94.38 314 ALA A N 1
ATOM 2319 C CA . ALA A 1 314 ? -38.015 1.836 30.792 1.00 94.38 314 ALA A CA 1
ATOM 2320 C C . ALA A 1 314 ? -39.263 0.947 30.768 1.00 94.38 314 ALA A C 1
ATOM 2322 O O . ALA A 1 314 ? -39.187 -0.230 30.413 1.00 94.38 314 ALA A O 1
ATOM 2323 N N . VAL A 1 315 ? -40.401 1.505 31.180 1.00 95.00 315 VAL A N 1
ATOM 2324 C CA . VAL A 1 315 ? -41.704 0.834 31.102 1.00 95.00 315 VAL A CA 1
ATOM 2325 C C . VAL A 1 315 ? -42.323 1.188 29.761 1.00 95.00 315 VAL A C 1
ATOM 2327 O O . VAL A 1 315 ? -42.625 2.357 29.522 1.00 95.00 315 VAL A O 1
ATOM 2330 N N . VAL A 1 316 ? -42.466 0.198 28.886 1.00 93.56 316 VAL A N 1
ATOM 2331 C CA . VAL A 1 316 ? -43.024 0.407 27.550 1.00 93.56 316 VAL A CA 1
ATOM 2332 C C . VAL A 1 316 ? -44.542 0.601 27.673 1.00 93.56 316 VAL A C 1
ATOM 2334 O O . VAL A 1 316 ? -45.181 -0.228 28.330 1.00 93.56 316 VAL A O 1
ATOM 2337 N N . PRO A 1 317 ? -45.101 1.699 27.128 1.00 81.69 317 PRO A N 1
ATOM 2338 C CA . PRO A 1 317 ? -46.525 2.014 27.223 1.00 81.69 317 PRO A CA 1
ATOM 2339 C C . PRO A 1 317 ? -47.422 0.985 26.527 1.00 81.69 317 PRO A C 1
ATOM 2341 O O . PRO A 1 317 ? -46.920 0.224 25.669 1.00 81.69 317 PRO A O 1
#

Sequence (317 aa):
MLDTDIPTLGSGLVPNQPGVVYAADSTLAFNADLVTNALNDPFSVYFDPDAPTGQVTSPSAAVTVPLTSFSWPGTPFTNGVGSPAPAEMIQYGFYQDTSTPRTDDYVLGRSVNGSNFDVVARNLLKPSNGDPFMRFFIYRAFPSAPTQLDSIASGTLPLNANDFLADSIRAVRVSIRSTNGLMGADERITEMSRLITMKNAGMRTLNTCGDGPILTASLTATPGVDVSGDPIVTLLWGASVDDGSGENDVQRYVLWRRNVSLGSAFGDPLVSVPAGTGNTYVDSEVDAGTVYQYQVAAQDCTPALSGGIISLNAVVP

Secondary structure (DSSP, 8-state):
-HHHHGGGTTTTPPTT--SEEEEETTEEEEEE--EE--TT-TTSSEE-TTS-GGGSS--SS-EE-TTSS-EE-SS--B-TTSSBPS-EEEEEEEEE-TTSS-SS-EEEEEEETTPPPEEEEEEEE--TTS--SEEEEEEEEETTEEEEEEEPPGGG--EETT-GGGGGEEEEEEEEEEE-S--GGG--EEEEEEEEE-TTTTTT------SPP---S-EEEEEEE-TTS-EEEEEEEPPPTTSSSTT----EEEEEEEETTT-SS--SEEEEEETTS-SEEEE----TT-EEEEEEEEE-SSS-BPPPEEPPPEE--

pLDDT: mean 88.22, std 9.73, range [42.53, 98.06]

Nearest PDB structures (foldseek):
  8fn9-assembly2_D  TM=5.967E-01  e=8.181E-03  Homo sapiens
  8x2m-assembly1_B  TM=5.599E-01  e=1.392E-02  Homo sapiens
  7cg8-assembly1_D  TM=5.098E-01  e=3.256E-02  Pseudobacteroides cellulosolvens ATCC 35603 = DSM 2933
  4nkq-assembly1_B  TM=6.218E-01  e=2.325E-01  Homo sapiens
  7zlv-assembly1_i  TM=2.387E-01  e=2.055E-03  Escherichia phage T5

Foldseek 3Di:
DCLQPLQQQQFQDDALQASWAKDALFKTKGWGQAEDLDPPDPRHVYYDVPDDPCQQFADQDWAADPPDRDTDDPHFDADPVRHGRRIKMKMWGWDADPVAPDRQWTFIFIDINNDDTDTPDTQKGADPVPGGQKWWWFFDDDPPDDGDIDTDDNVVDIDGSVDPVSLRTFKIKGKIKGWPSDDDPPIDIDIDIDIHTHNNRNVS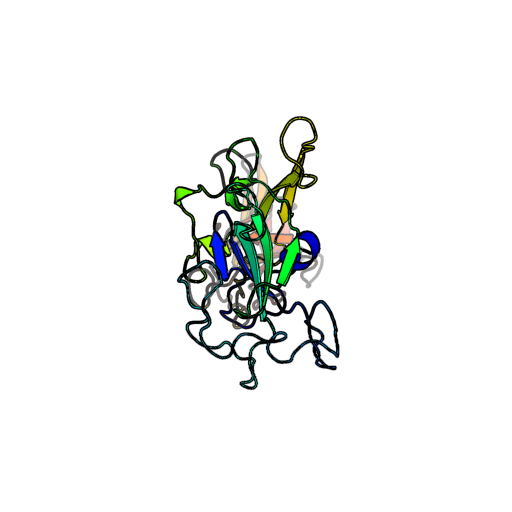PPLVPDPAWAFPWAKEWEWDADPVRQIKIKIATDDICLQVHDSVFFFWKWKFKDFVVVDDDTDDTPDIGGGPPHRMDMGRPDDAQTKMKMKIWTGGPDPDTHPIHIYDIYGHD